Protein AF-0000000070793467 (afdb_homodimer)

pLDDT: mean 96.53, std 3.02, range [75.56, 98.88]

Nearest PDB structures (foldseek):
  1u69-assembly1_A  TM=9.312E-01  e=2.051E-19  Pseudomonas aeruginosa PAO1
  1u69-assembly2_D  TM=9.155E-01  e=3.873E-19  Pseudomonas aeruginosa PAO1
  1u69-assembly3_C  TM=9.102E-01  e=6.440E-19  Pseudomonas aeruginosa PAO1
  1u6l-assembly1_B  TM=7.580E-01  e=5.067E-07  Pseudo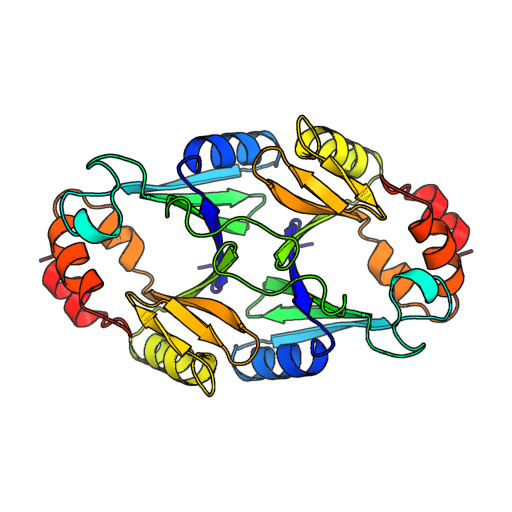monas aeruginosa PAO1
  6on3-assembly2_D  TM=5.735E-01  e=6.252E-04  Streptomyces sclerotialus

Organism: Legionella pneumophila subsp. pneumophila (strain Philadelphia 1 / ATCC 33152 / DSM 7513) (NCBI:txid272624)

InterPro domains:
  IPR009725 Predicted 3-demethylubiquinone-9 3-methyltransferase [PIRSF021700] (2-156)
  IPR028973 PhnB-like [PF06983] (2-120)
  IPR028973 PhnB-like [cd06588] (4-120)
  IPR029068 Glyoxalase/Bleomycin resistance protein/Dihydroxybiphenyl dioxygenase [G3DSA:3.10.180.10] (1-157)
  IPR029068 Glyoxalase/Bleomycin resistance protein/Dihydroxybiphenyl dioxygenase [SSF54593] (3-156)

Sequence (314 aa):
MQKITPCLWFNDKAEEAVTYYISIFKNGSIEKITYYGKEGVEFHKKPAGSVMTILFNLNGQQYVALNGGPEFRFNESISLMVNCDTQDELDYFWKELSADGEEGPCGWLKDKFGLSWQIVPDILAELLSDHQKSEKVMRVLLQMKKLDIAKLKAAAEMQKITPCLWFNDKAEEAVTYYISIFKNGSIEKITYYGKEGVEFHKKPAGSVMTILFNLNGQQYVALNGGPEFRFNESISLMVNCDTQDELDYFWKELSADGEEGPCGWLKDKFGLSWQIVPDILAELLSDHQKSEKVMRVLLQMKKLDIAKLKAAAE

Foldseek 3Di:
DPPDAAEAEAAQCLPVVLVLQQVQAPPKDWDDWDFDAPPCCVPQVDDGPGTAWIWMDGPRGIYIYGNRRDPDADDVPDAEEDEDADPVSLVSCCCSQCVCWAFDALQWTAGNRGGIYRRYYPCLVVQCVDPQQNVQLVVQSRPGRRDDPVSSVVSRD/DPPDAAEAEAAQCLPVVLVLQQVQAPPKDWDDWDFDAPPCCVPQVDDGPGTAWIWMDGPRGIYIYGNRRDPDADDVPDAEEDEDADPVSLVSCCCSQCVCWAFDALQWTAGNRGGIYGRYYPCLVVQCVDPQQNVQLVVQSRPGRRDDPVSSVVSRD

Structure (mmCIF, N/CA/C/O backbone):
data_AF-0000000070793467-model_v1
#
loop_
_entity.id
_entity.type
_entity.pdbx_description
1 polymer 'DNA binding protein'
#
loop_
_atom_site.group_PDB
_atom_site.id
_atom_site.type_symbol
_atom_site.label_atom_id
_atom_site.label_alt_id
_atom_site.label_comp_id
_atom_site.label_asym_id
_atom_site.label_entity_id
_atom_site.label_seq_id
_atom_site.pdbx_PDB_ins_code
_atom_site.Cartn_x
_atom_site.Cartn_y
_atom_site.Cartn_z
_atom_site.occupancy
_atom_site.B_iso_or_equiv
_atom_site.auth_seq_id
_atom_site.auth_comp_id
_atom_site.auth_asym_id
_atom_site.auth_atom_id
_atom_site.pdbx_PDB_model_num
ATOM 1 N N . MET A 1 1 ? 2.342 -14.836 10.211 1 75.56 1 MET A N 1
ATOM 2 C CA . MET A 1 1 ? 2.566 -14.25 8.891 1 75.56 1 MET A CA 1
ATOM 3 C C . MET A 1 1 ? 1.763 -12.961 8.719 1 75.56 1 MET A C 1
ATOM 5 O O . MET A 1 1 ? 0.662 -12.836 9.258 1 75.56 1 MET A O 1
ATOM 9 N N . GLN A 1 2 ? 2.416 -11.977 8.148 1 91.62 2 GLN A N 1
ATOM 10 C CA . GLN A 1 2 ? 1.707 -10.75 7.789 1 91.62 2 GLN A CA 1
ATOM 11 C C . GLN A 1 2 ? 0.509 -11.047 6.891 1 91.62 2 GLN A C 1
ATOM 13 O O . GLN A 1 2 ? 0.66 -11.648 5.824 1 91.62 2 GLN A O 1
ATOM 18 N N . LYS A 1 3 ? -0.671 -10.695 7.371 1 95.19 3 LYS A N 1
ATOM 19 C CA . LYS A 1 3 ? -1.898 -11.086 6.684 1 95.19 3 LYS A CA 1
ATOM 20 C C . LYS A 1 3 ? -2.064 -10.32 5.375 1 95.19 3 LYS A C 1
ATOM 22 O O . LYS A 1 3 ? -2.5 -10.891 4.371 1 95.19 3 LYS A O 1
ATOM 27 N N . ILE A 1 4 ? -1.797 -9.039 5.395 1 97.5 4 ILE A N 1
ATOM 28 C CA . ILE A 1 4 ? -1.905 -8.195 4.207 1 97.5 4 ILE A CA 1
ATOM 29 C C . ILE A 1 4 ? -0.536 -7.621 3.855 1 97.5 4 ILE A C 1
ATOM 31 O O . ILE A 1 4 ? 0.143 -7.051 4.711 1 97.5 4 ILE A O 1
ATOM 35 N N . THR A 1 5 ? -0.109 -7.809 2.645 1 98.19 5 THR A N 1
ATOM 36 C CA . THR A 1 5 ? 1.197 -7.355 2.178 1 98.19 5 THR A CA 1
ATOM 37 C C . THR A 1 5 ? 1.05 -6.43 0.976 1 98.19 5 THR A C 1
ATOM 39 O O . THR A 1 5 ? 0.519 -6.828 -0.063 1 98.19 5 THR A O 1
ATOM 42 N N . PRO A 1 6 ? 1.501 -5.219 1.091 1 98.69 6 PRO A N 1
ATOM 43 C CA . PRO A 1 6 ? 1.482 -4.363 -0.097 1 98.69 6 PRO A CA 1
ATOM 44 C C . PRO A 1 6 ? 2.375 -4.891 -1.219 1 98.69 6 PRO A C 1
ATOM 46 O O . PRO A 1 6 ? 3.484 -5.363 -0.959 1 98.69 6 PRO A O 1
ATOM 49 N N . CYS A 1 7 ? 1.877 -4.812 -2.367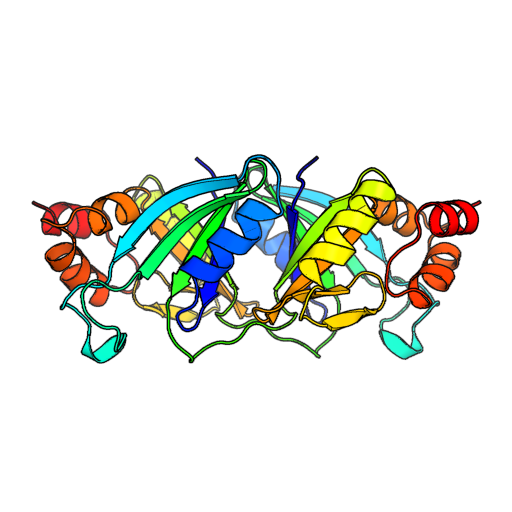 1 98.81 7 CYS A N 1
ATOM 50 C CA . CYS A 1 7 ? 2.594 -5.227 -3.568 1 98.81 7 CYS A CA 1
ATOM 51 C C . CYS A 1 7 ? 2.82 -4.043 -4.504 1 98.81 7 CYS A C 1
ATOM 53 O O . CYS A 1 7 ? 1.864 -3.396 -4.934 1 98.81 7 CYS A O 1
ATOM 55 N N . LEU A 1 8 ? 4.02 -3.775 -4.781 1 98.88 8 LEU A N 1
ATOM 56 C CA . LEU A 1 8 ? 4.434 -2.686 -5.66 1 98.88 8 LEU A CA 1
ATOM 57 C C . LEU A 1 8 ? 4.734 -3.203 -7.062 1 98.88 8 LEU A C 1
ATOM 59 O O . LEU A 1 8 ? 5.598 -4.066 -7.238 1 98.88 8 LEU A O 1
ATOM 63 N N . TRP A 1 9 ? 4.059 -2.627 -8.055 1 98.81 9 TRP A N 1
ATOM 64 C CA . TRP A 1 9 ? 4.184 -3.031 -9.453 1 98.81 9 TRP A CA 1
ATOM 65 C C . TRP A 1 9 ? 5.23 -2.188 -10.164 1 98.81 9 TRP A C 1
ATOM 67 O O . TRP A 1 9 ? 5.098 -0.964 -10.25 1 98.81 9 TRP A O 1
ATOM 77 N N . PHE A 1 10 ? 6.25 -2.832 -10.656 1 98.69 10 PHE A N 1
ATOM 78 C CA . PHE A 1 10 ? 7.277 -2.174 -11.461 1 98.69 10 PHE A CA 1
ATOM 79 C C . PHE A 1 10 ? 7.242 -2.662 -12.898 1 98.69 10 PHE A C 1
ATOM 81 O O . PHE A 1 10 ? 6.723 -3.744 -13.18 1 98.69 10 PHE A O 1
ATOM 88 N N . ASN A 1 11 ? 7.758 -1.8 -13.812 1 97.19 11 ASN A N 1
ATOM 89 C CA . ASN A 1 11 ? 7.969 -2.264 -15.18 1 97.19 11 ASN A CA 1
ATOM 90 C C . ASN A 1 11 ? 9 -3.389 -15.234 1 97.19 11 ASN A C 1
ATOM 92 O O . ASN A 1 11 ? 8.688 -4.496 -15.68 1 97.19 11 ASN A O 1
ATOM 96 N N . ASP A 1 12 ? 10.156 -3.146 -14.742 1 96.88 12 ASP A N 1
ATOM 97 C CA . ASP A 1 12 ? 11.219 -4.148 -14.719 1 96.88 12 ASP A CA 1
ATOM 98 C C . ASP A 1 12 ? 12.297 -3.781 -13.695 1 96.88 12 ASP A C 1
ATOM 100 O O . ASP A 1 12 ? 13.375 -4.383 -13.672 1 96.88 12 ASP A O 1
ATOM 104 N N . LYS A 1 13 ? 12.008 -2.9 -12.773 1 98.12 13 LYS A N 1
ATOM 105 C CA . LYS A 1 13 ? 13.031 -2.342 -11.898 1 98.12 13 LYS A CA 1
ATOM 106 C C . LYS A 1 13 ? 12.836 -2.809 -10.461 1 98.12 13 LYS A C 1
ATOM 108 O O . LYS A 1 13 ? 13.266 -2.137 -9.516 1 98.12 13 LYS A O 1
ATOM 113 N N . ALA A 1 14 ? 12.203 -3.877 -10.227 1 98.56 14 ALA A N 1
ATOM 114 C CA . ALA A 1 14 ? 11.922 -4.359 -8.883 1 98.56 14 ALA A CA 1
ATOM 115 C C . ALA A 1 14 ? 13.211 -4.543 -8.086 1 98.56 14 ALA A C 1
ATOM 117 O O . ALA A 1 14 ? 13.305 -4.113 -6.934 1 98.56 14 ALA A O 1
ATOM 118 N N . GLU A 1 15 ? 14.18 -5.109 -8.703 1 98.38 15 GLU A N 1
ATOM 119 C CA . GLU A 1 15 ? 15.438 -5.375 -8.008 1 98.38 15 GLU A CA 1
ATOM 120 C C . GLU A 1 15 ? 16.125 -4.074 -7.613 1 98.38 15 GLU A C 1
ATOM 122 O O . GLU A 1 15 ? 16.594 -3.932 -6.477 1 98.38 15 GLU A O 1
ATOM 127 N N . GLU A 1 16 ? 16.25 -3.178 -8.539 1 98.5 16 GLU A N 1
ATOM 128 C CA . GLU A 1 16 ? 16.859 -1.884 -8.273 1 98.5 16 GLU A CA 1
ATOM 129 C C . GLU A 1 16 ? 16.125 -1.14 -7.164 1 98.5 16 GLU A C 1
ATOM 131 O O . GLU A 1 16 ? 16.75 -0.58 -6.258 1 98.5 16 GLU A O 1
ATOM 136 N N . ALA A 1 17 ? 14.852 -1.16 -7.215 1 98.69 17 ALA A N 1
ATOM 137 C CA . ALA A 1 17 ? 14.031 -0.442 -6.242 1 98.69 17 ALA A CA 1
ATOM 138 C C . ALA A 1 17 ? 14.188 -1.046 -4.848 1 98.69 17 ALA A C 1
ATOM 140 O O . ALA A 1 17 ? 14.406 -0.323 -3.873 1 98.69 17 ALA A O 1
ATOM 141 N N . VAL A 1 18 ? 14.117 -2.344 -4.785 1 98.69 18 VAL A N 1
ATOM 142 C CA . VAL A 1 18 ? 14.203 -3.029 -3.5 1 98.69 18 VAL A CA 1
ATOM 143 C C . VAL A 1 18 ? 15.57 -2.781 -2.875 1 98.69 18 VAL A C 1
ATOM 145 O O . VAL A 1 18 ? 15.672 -2.488 -1.681 1 98.69 18 VAL A O 1
ATOM 148 N N . THR A 1 19 ? 16.594 -2.875 -3.684 1 98.25 19 THR A N 1
ATOM 149 C CA . THR A 1 19 ? 17.953 -2.6 -3.201 1 98.25 19 THR A CA 1
ATOM 150 C C . THR A 1 19 ? 18.062 -1.171 -2.676 1 98.25 19 THR A C 1
ATOM 152 O O . THR A 1 19 ? 18.641 -0.936 -1.613 1 98.25 19 THR A O 1
ATOM 155 N N . TYR A 1 20 ? 17.484 -0.308 -3.428 1 98.38 20 TYR A N 1
ATOM 156 C CA . TYR A 1 20 ? 17.469 1.094 -3.027 1 98.38 20 TYR A CA 1
ATOM 157 C C . TYR A 1 20 ? 16.75 1.272 -1.693 1 98.38 20 TYR A C 1
ATOM 159 O O . TYR A 1 20 ? 17.281 1.894 -0.772 1 98.38 20 TYR A O 1
ATOM 167 N N . TYR A 1 21 ? 15.523 0.706 -1.508 1 98.31 21 TYR A N 1
ATOM 168 C CA . TYR A 1 21 ? 14.734 0.857 -0.288 1 98.31 21 TYR A CA 1
ATOM 169 C C . TYR A 1 21 ? 15.445 0.225 0.901 1 98.31 21 TYR A C 1
ATOM 171 O O . TYR A 1 21 ? 15.477 0.801 1.992 1 98.31 21 TYR A O 1
ATOM 179 N N . ILE A 1 22 ? 16.062 -0.906 0.718 1 97.94 22 ILE A N 1
ATOM 180 C CA . ILE A 1 22 ? 16.75 -1.605 1.792 1 97.94 22 ILE A CA 1
ATOM 181 C C . ILE A 1 22 ? 17.953 -0.775 2.262 1 97.94 22 ILE A C 1
ATOM 183 O O . ILE A 1 22 ? 18.297 -0.786 3.445 1 97.94 22 ILE A O 1
ATOM 187 N N . SER A 1 23 ? 18.5 -0.048 1.361 1 97.12 23 SER A N 1
ATOM 188 C CA . SER A 1 23 ? 19.641 0.787 1.721 1 97.12 23 SER A CA 1
ATOM 189 C C . SER A 1 23 ? 19.219 1.973 2.576 1 97.12 23 SER A C 1
ATOM 191 O O . SER A 1 23 ? 20.016 2.527 3.326 1 97.12 23 SER A O 1
ATOM 193 N N . ILE A 1 24 ? 17.953 2.381 2.463 1 96.44 24 ILE A N 1
ATOM 194 C CA . ILE A 1 24 ? 17.438 3.586 3.111 1 96.44 24 ILE A CA 1
ATOM 195 C C . ILE A 1 24 ? 16.859 3.232 4.48 1 96.44 24 ILE A C 1
ATOM 197 O O . ILE A 1 24 ? 17 4 5.434 1 96.44 24 ILE A O 1
ATOM 201 N N . PHE A 1 25 ? 16.156 2.156 4.559 1 95.5 25 PHE A N 1
ATOM 202 C CA . PHE A 1 25 ? 15.453 1.791 5.777 1 95.5 25 PHE A CA 1
ATOM 203 C C . PHE A 1 25 ? 16.281 0.816 6.609 1 95.5 25 PHE A C 1
ATOM 205 O O . PHE A 1 25 ? 16.953 -0.051 6.062 1 95.5 25 PHE A O 1
ATOM 212 N N . LYS A 1 26 ? 16.141 1.021 7.93 1 81.69 26 LYS A N 1
ATOM 213 C CA . LYS A 1 26 ? 16.875 0.157 8.859 1 81.69 26 LYS A CA 1
ATOM 214 C C . LYS A 1 26 ? 16.266 -1.244 8.891 1 81.69 26 LYS A C 1
ATOM 216 O O . LYS A 1 26 ? 15.047 -1.403 8.766 1 81.69 26 LYS A O 1
ATOM 221 N N . ASN A 1 27 ? 17.016 -2.258 8.852 1 89.25 27 ASN A N 1
ATOM 222 C CA . ASN A 1 27 ? 16.578 -3.643 9 1 89.25 27 ASN A CA 1
ATOM 223 C C . ASN A 1 27 ? 15.828 -4.125 7.762 1 89.25 27 ASN A C 1
ATOM 225 O O . ASN A 1 27 ? 14.742 -4.711 7.875 1 89.25 27 ASN A O 1
ATOM 229 N N . GLY A 1 28 ? 16.234 -3.725 6.684 1 94.75 28 GLY A N 1
ATOM 230 C CA . GLY A 1 28 ? 15.711 -4.219 5.422 1 94.75 28 GLY A CA 1
ATOM 231 C C . GLY A 1 28 ? 16.375 -5.5 4.957 1 94.75 28 GLY A C 1
ATOM 232 O O . GLY A 1 28 ? 17.547 -5.734 5.246 1 94.75 28 GLY A O 1
ATOM 233 N N . SER A 1 29 ? 15.602 -6.367 4.367 1 97.38 29 SER A N 1
ATOM 234 C CA . SER A 1 29 ? 16.141 -7.617 3.846 1 97.38 29 SER A CA 1
ATOM 235 C C . SER A 1 29 ? 15.289 -8.156 2.705 1 97.38 29 SER A C 1
ATOM 237 O O . SER A 1 29 ? 14.109 -7.832 2.6 1 97.38 29 SER A O 1
ATOM 239 N N . ILE A 1 30 ? 15.969 -8.914 1.862 1 97.31 30 ILE A N 1
ATOM 240 C CA . ILE A 1 30 ? 15.25 -9.695 0.862 1 97.31 30 ILE A CA 1
ATOM 241 C C . ILE A 1 30 ? 14.93 -11.078 1.427 1 97.31 30 ILE A C 1
ATOM 243 O O . ILE A 1 30 ? 15.789 -11.727 2.029 1 97.31 30 ILE A O 1
ATOM 247 N N . GLU A 1 31 ? 13.742 -11.516 1.245 1 95.81 31 GLU A N 1
ATOM 248 C CA . GLU A 1 31 ? 13.336 -12.789 1.83 1 95.81 31 GLU A CA 1
ATOM 249 C C . GLU A 1 31 ? 13.219 -13.875 0.763 1 95.81 31 GLU A C 1
ATOM 251 O O . GLU A 1 31 ? 13.625 -15.016 0.986 1 95.81 31 GLU A O 1
ATOM 256 N N . LYS A 1 32 ? 12.586 -13.555 -0.322 1 95.88 32 LYS A N 1
ATOM 257 C CA . LYS A 1 32 ? 12.352 -14.523 -1.388 1 95.88 32 LYS A CA 1
ATOM 258 C C . LYS A 1 32 ? 12.32 -13.844 -2.754 1 95.88 32 LYS A C 1
ATOM 260 O O . LYS A 1 32 ? 11.789 -12.742 -2.887 1 95.88 32 LYS A O 1
ATOM 265 N N . ILE A 1 33 ? 12.875 -14.492 -3.715 1 97 33 ILE A N 1
ATOM 266 C CA . ILE A 1 33 ? 12.805 -14.031 -5.098 1 97 33 ILE A CA 1
ATOM 267 C C . ILE A 1 33 ? 12.195 -15.125 -5.977 1 97 33 ILE A C 1
ATOM 269 O O . ILE A 1 33 ? 12.531 -16.297 -5.832 1 97 33 ILE A O 1
ATOM 273 N N . THR A 1 34 ? 11.281 -14.773 -6.801 1 96.94 34 THR A N 1
ATOM 274 C CA . THR A 1 34 ? 10.758 -15.672 -7.828 1 96.94 34 THR A CA 1
ATOM 275 C C . THR A 1 34 ? 11.125 -15.164 -9.219 1 96.94 34 THR A C 1
ATOM 277 O O . THR A 1 34 ? 11.414 -13.977 -9.398 1 96.94 34 THR A O 1
ATOM 280 N N . TYR A 1 35 ? 11.07 -16.078 -10.18 1 96.44 35 TYR A N 1
ATOM 281 C CA . TYR A 1 35 ? 11.516 -15.758 -11.531 1 96.44 35 TYR A CA 1
ATOM 282 C C . TYR A 1 35 ? 10.492 -16.203 -12.562 1 96.44 35 TYR A C 1
ATOM 284 O O . TYR A 1 35 ? 9.766 -17.172 -12.352 1 96.44 35 TYR A O 1
ATOM 292 N N . TYR A 1 36 ? 10.477 -15.398 -13.594 1 95.81 36 TYR A N 1
ATOM 293 C CA . TYR A 1 36 ? 9.672 -15.82 -14.734 1 95.81 36 TYR A CA 1
ATOM 294 C C . TYR A 1 36 ? 10.25 -17.078 -15.367 1 95.81 36 TYR A C 1
ATOM 296 O O . TYR A 1 36 ? 11.469 -17.234 -15.469 1 95.81 36 TYR A O 1
ATOM 304 N N . GLY A 1 37 ? 9.383 -17.953 -15.742 1 94.31 37 GLY A N 1
ATOM 305 C CA . GLY A 1 37 ? 9.742 -19.078 -16.578 1 94.31 37 GLY A CA 1
ATOM 306 C C . GLY A 1 37 ? 9.242 -18.938 -18.016 1 94.31 37 GLY A C 1
ATOM 307 O O . GLY A 1 37 ? 8.953 -17.844 -18.469 1 94.31 37 GLY A O 1
ATOM 308 N N . LYS A 1 38 ? 9.227 -20.016 -18.672 1 93.75 38 LYS A N 1
ATOM 309 C CA . LYS A 1 38 ? 8.797 -20.016 -20.078 1 93.75 38 LYS A CA 1
ATOM 310 C C . LYS A 1 38 ? 7.273 -20 -20.188 1 93.75 38 LYS A C 1
ATOM 312 O O . LYS A 1 38 ? 6.719 -19.484 -21.156 1 93.75 38 LYS A O 1
ATOM 317 N N . GLU A 1 39 ? 6.641 -20.484 -19.141 1 92 39 GLU A N 1
ATOM 318 C CA . GLU A 1 39 ? 5.184 -20.531 -19.156 1 92 39 GLU A CA 1
ATOM 319 C C . GLU A 1 39 ? 4.582 -19.141 -19.047 1 92 39 GLU A C 1
ATOM 321 O O . GLU A 1 39 ? 4.996 -18.344 -18.188 1 92 39 GLU A O 1
ATOM 326 N N . GLY A 1 40 ? 3.658 -18.844 -19.922 1 91.06 40 GLY A N 1
ATOM 327 C CA . GLY A 1 40 ? 2.924 -17.594 -19.875 1 91.06 40 GLY A CA 1
ATOM 328 C C . GLY A 1 40 ? 3.668 -16.438 -20.516 1 91.06 40 GLY A C 1
ATOM 329 O O . GLY A 1 40 ? 3.293 -15.273 -20.328 1 91.06 40 GLY A O 1
ATOM 330 N N . VAL A 1 41 ? 4.719 -16.672 -21.219 1 92.88 41 VAL A N 1
ATOM 331 C CA . VAL A 1 41 ? 5.527 -15.633 -21.844 1 92.88 41 VAL A CA 1
ATOM 332 C C . VAL A 1 41 ? 4.664 -14.812 -22.797 1 92.88 41 VAL A C 1
ATOM 334 O O . VAL A 1 41 ? 4.879 -13.609 -22.969 1 92.88 41 VAL A O 1
ATOM 337 N N . GLU A 1 42 ? 3.664 -15.312 -23.406 1 91.25 42 GLU A N 1
ATOM 338 C CA . GLU A 1 42 ? 2.766 -14.617 -24.328 1 91.25 42 GLU A CA 1
ATOM 339 C C . GLU A 1 42 ? 1.933 -13.57 -23.594 1 91.25 42 GLU A C 1
ATOM 341 O O . GLU A 1 42 ? 1.426 -12.625 -24.203 1 91.25 42 GLU A O 1
ATOM 346 N N . PHE A 1 43 ? 1.824 -13.797 -22.344 1 89.44 43 PHE A N 1
ATOM 347 C CA . PHE A 1 43 ? 1.003 -12.898 -21.531 1 89.44 43 PHE A CA 1
ATOM 348 C C . PHE A 1 43 ? 1.867 -11.859 -20.828 1 89.44 43 PHE A C 1
ATOM 350 O O . PHE A 1 43 ? 1.633 -10.656 -20.969 1 89.44 43 PHE A O 1
ATOM 357 N N . HIS A 1 44 ? 2.912 -12.375 -20.141 1 90.31 44 HIS A N 1
ATOM 358 C CA . HIS A 1 44 ? 3.676 -11.453 -19.312 1 90.31 44 HIS A CA 1
ATOM 359 C C . HIS A 1 44 ? 4.816 -10.82 -20.094 1 90.31 44 HIS A C 1
ATOM 361 O O . HIS A 1 44 ? 5.375 -9.797 -19.672 1 90.31 44 HIS A O 1
ATOM 367 N N . LYS A 1 45 ? 5.262 -11.445 -21.219 1 93.81 45 LYS A N 1
ATOM 368 C CA . LYS A 1 45 ? 6.246 -10.922 -22.172 1 93.81 45 LYS A CA 1
ATOM 369 C C . LYS A 1 45 ? 7.586 -10.672 -21.484 1 93.81 45 LYS A C 1
ATOM 371 O O . LYS A 1 45 ? 8.32 -9.75 -21.859 1 93.81 45 LYS A O 1
ATOM 376 N N . LYS A 1 46 ? 7.875 -11.383 -20.422 1 95.62 46 LYS A N 1
ATOM 377 C CA . LYS A 1 46 ? 9.141 -11.273 -19.703 1 95.62 46 LYS A CA 1
ATOM 378 C C . LYS A 1 46 ? 10.07 -12.438 -20.031 1 95.62 46 LYS A C 1
ATOM 380 O O . LYS A 1 46 ? 9.617 -13.578 -20.156 1 95.62 46 LYS A O 1
ATOM 385 N N . PRO A 1 47 ? 11.328 -12.133 -20.219 1 95.06 47 PRO A N 1
ATOM 386 C CA . PRO A 1 47 ? 12.25 -13.227 -20.516 1 95.06 47 PRO A CA 1
ATOM 387 C C . PRO A 1 47 ? 12.359 -14.242 -19.375 1 95.06 47 PRO A C 1
ATOM 389 O O . PRO A 1 47 ? 12.359 -13.859 -18.203 1 95.06 47 PRO A O 1
ATOM 392 N N . ALA A 1 48 ? 12.477 -15.5 -19.828 1 94.94 48 ALA A N 1
ATOM 393 C CA . ALA A 1 48 ? 12.719 -16.547 -18.828 1 94.94 48 ALA A CA 1
ATOM 394 C C . ALA A 1 48 ? 13.977 -16.25 -18.016 1 94.94 48 ALA A C 1
ATOM 396 O O . ALA A 1 48 ? 15 -15.836 -18.578 1 94.94 48 ALA A O 1
ATOM 397 N N . GLY A 1 49 ? 13.82 -16.391 -16.656 1 95.12 49 GLY A N 1
ATOM 398 C CA . GLY A 1 49 ? 14.969 -16.172 -15.797 1 95.12 49 GLY A CA 1
ATOM 399 C C . GLY A 1 49 ? 15 -14.781 -15.18 1 95.12 49 GLY A C 1
ATOM 400 O O . GLY A 1 49 ? 15.766 -14.531 -14.242 1 95.12 49 GLY A O 1
ATOM 401 N N . SER A 1 50 ? 14.195 -13.914 -15.711 1 96.62 50 SER A N 1
ATOM 402 C CA . SER A 1 50 ? 14.148 -12.578 -15.141 1 96.62 50 SER A CA 1
ATOM 403 C C . SER A 1 50 ? 13.344 -12.555 -13.852 1 96.62 50 SER A C 1
ATOM 405 O O . SER A 1 50 ? 12.523 -13.445 -13.609 1 96.62 50 SER A O 1
ATOM 407 N N . VAL A 1 51 ? 13.57 -11.641 -13 1 97.69 51 VAL A N 1
ATOM 408 C CA . VAL A 1 51 ? 12.914 -11.516 -11.703 1 97.69 51 VAL A CA 1
ATOM 409 C C . VAL A 1 51 ? 11.43 -11.227 -11.906 1 97.69 51 VAL A C 1
ATOM 411 O O . VAL A 1 51 ? 11.062 -10.336 -12.68 1 97.69 51 VAL A O 1
ATOM 414 N N . MET A 1 52 ? 10.617 -11.984 -11.273 1 97.75 52 MET A N 1
ATOM 415 C CA . MET A 1 52 ? 9.172 -11.75 -11.289 1 97.75 52 MET A CA 1
ATOM 416 C C . MET A 1 52 ? 8.734 -10.984 -10.039 1 97.75 52 MET A C 1
ATOM 418 O O . MET A 1 52 ? 8.211 -9.875 -10.141 1 97.75 52 MET A O 1
ATOM 422 N N . THR A 1 53 ? 9.047 -11.586 -8.844 1 98.31 53 THR A N 1
ATOM 423 C CA . THR A 1 53 ? 8.711 -10.898 -7.602 1 98.31 53 THR A CA 1
ATOM 424 C C . THR A 1 53 ? 9.875 -10.945 -6.621 1 98.31 53 THR A C 1
ATOM 426 O O . THR A 1 53 ? 10.734 -11.828 -6.707 1 98.31 53 THR A O 1
ATOM 429 N N . ILE A 1 54 ? 9.914 -10 -5.758 1 98.38 54 ILE A N 1
ATOM 430 C CA . ILE A 1 54 ? 10.797 -9.977 -4.598 1 98.38 54 ILE A CA 1
ATOM 431 C C . ILE A 1 54 ? 9.984 -9.719 -3.332 1 98.38 54 ILE A C 1
ATOM 433 O O . ILE A 1 54 ? 9.352 -8.672 -3.193 1 98.38 54 ILE A O 1
ATOM 437 N N . LEU A 1 55 ? 9.914 -10.703 -2.508 1 97.81 55 LEU A N 1
ATOM 438 C CA . LEU A 1 55 ? 9.43 -10.484 -1.149 1 97.81 55 LEU A CA 1
ATOM 439 C C . LEU A 1 55 ? 10.523 -9.867 -0.281 1 97.81 55 LEU A C 1
ATOM 441 O O . LEU A 1 55 ? 11.617 -10.43 -0.167 1 97.81 55 LEU A O 1
ATOM 445 N N . PHE A 1 56 ? 10.227 -8.703 0.294 1 97.81 56 PHE A N 1
ATOM 446 C CA . PHE A 1 56 ? 11.242 -8.031 1.092 1 97.81 56 PHE A CA 1
ATOM 447 C C . PHE A 1 56 ? 10.625 -7.379 2.322 1 97.81 56 PHE A C 1
ATOM 449 O O . PHE A 1 56 ? 9.398 -7.301 2.439 1 97.81 56 PHE A O 1
ATOM 456 N N . ASN A 1 57 ? 11.508 -7.094 3.234 1 96.88 57 ASN A N 1
ATOM 457 C CA . ASN A 1 57 ? 11.109 -6.512 4.512 1 96.88 57 ASN A CA 1
ATOM 458 C C . ASN A 1 57 ? 11.727 -5.133 4.719 1 96.88 57 ASN A C 1
ATOM 460 O O . ASN A 1 57 ? 12.906 -4.922 4.402 1 96.88 57 ASN A O 1
ATOM 464 N N . LEU A 1 58 ? 10.883 -4.16 5.125 1 96.69 58 LEU A N 1
ATOM 465 C CA . LEU A 1 58 ? 11.352 -2.867 5.605 1 96.69 58 LEU A CA 1
ATOM 466 C C . LEU A 1 58 ? 10.852 -2.594 7.016 1 96.69 58 LEU A C 1
ATOM 468 O O . LEU A 1 58 ? 9.641 -2.463 7.234 1 96.69 58 LEU A O 1
ATOM 472 N N . ASN A 1 59 ? 11.789 -2.527 7.973 1 93.88 59 ASN A N 1
ATOM 473 C CA . ASN A 1 59 ? 11.453 -2.197 9.352 1 93.88 59 ASN A CA 1
ATOM 474 C C . ASN A 1 59 ? 10.406 -3.148 9.922 1 93.88 59 ASN A C 1
ATOM 476 O O . ASN A 1 59 ? 9.445 -2.711 10.555 1 93.88 59 ASN A O 1
ATOM 480 N N . GLY A 1 60 ? 10.445 -4.395 9.562 1 92.19 60 GLY A N 1
ATOM 481 C CA . GLY A 1 60 ? 9.602 -5.418 10.148 1 92.19 60 GLY A CA 1
ATOM 482 C C . GLY A 1 60 ? 8.32 -5.652 9.367 1 92.19 60 GLY A C 1
ATOM 483 O O . GLY A 1 60 ? 7.504 -6.496 9.734 1 92.19 60 GLY A O 1
ATOM 484 N N . GLN A 1 61 ? 8.109 -4.93 8.305 1 95.06 61 GLN A N 1
ATOM 485 C CA . GLN A 1 61 ? 6.93 -5.09 7.465 1 95.06 61 GLN A CA 1
ATOM 486 C C . GLN A 1 61 ? 7.301 -5.672 6.102 1 95.06 61 GLN A C 1
ATOM 488 O O . GLN A 1 61 ? 8.273 -5.242 5.484 1 95.06 61 GLN A O 1
ATOM 493 N N . GLN A 1 62 ? 6.496 -6.531 5.625 1 96.69 62 GLN A N 1
ATOM 494 C CA . GLN A 1 62 ? 6.762 -7.188 4.352 1 96.69 62 GLN A CA 1
ATOM 495 C C . GLN A 1 62 ? 6.105 -6.441 3.193 1 96.69 62 GLN A C 1
ATOM 497 O O . GLN A 1 62 ? 4.984 -5.949 3.324 1 96.69 62 GLN A O 1
ATOM 502 N N . TYR A 1 63 ? 6.801 -6.488 2.109 1 98 63 TYR A N 1
ATOM 503 C CA . TYR A 1 63 ? 6.352 -5.973 0.822 1 98 63 TYR A CA 1
ATOM 504 C C . TYR A 1 63 ? 6.68 -6.945 -0.302 1 98 63 TYR A C 1
ATOM 506 O O . TYR A 1 63 ? 7.578 -7.781 -0.165 1 98 63 TYR A O 1
ATOM 514 N N . VAL A 1 64 ? 5.949 -6.785 -1.338 1 98.56 64 VAL A N 1
ATOM 515 C CA . VAL A 1 64 ? 6.281 -7.5 -2.566 1 98.56 64 VAL A CA 1
ATOM 516 C C . VAL A 1 64 ? 6.559 -6.5 -3.686 1 98.56 64 VAL A C 1
ATOM 518 O O . VAL A 1 64 ? 5.828 -5.516 -3.84 1 98.56 64 VAL A O 1
ATOM 521 N N . ALA A 1 65 ? 7.609 -6.637 -4.297 1 98.81 65 ALA A N 1
ATOM 522 C CA . ALA A 1 65 ? 7.859 -5.965 -5.57 1 98.81 65 ALA A CA 1
ATOM 523 C C . ALA A 1 65 ? 7.621 -6.906 -6.746 1 98.81 65 ALA A C 1
ATOM 525 O O . ALA A 1 65 ? 8.141 -8.023 -6.766 1 98.81 65 ALA A O 1
ATOM 526 N N . LEU A 1 66 ? 6.867 -6.492 -7.695 1 98.56 66 LEU A N 1
ATOM 527 C CA . LEU A 1 66 ? 6.477 -7.301 -8.844 1 98.56 66 LEU A CA 1
ATOM 528 C C . LEU A 1 66 ? 6.906 -6.629 -10.148 1 98.56 66 LEU A C 1
ATOM 530 O O . LEU A 1 66 ? 6.551 -5.477 -10.406 1 98.56 66 LEU A O 1
ATOM 534 N N . ASN A 1 67 ? 7.723 -7.316 -10.922 1 98.5 67 ASN A N 1
ATOM 535 C CA . ASN A 1 67 ? 7.926 -6.883 -12.297 1 98.5 67 ASN A CA 1
ATOM 536 C C . ASN A 1 67 ? 6.777 -7.324 -13.203 1 98.5 67 ASN A C 1
ATOM 538 O O . ASN A 1 67 ? 6.781 -8.445 -13.719 1 98.5 67 ASN A O 1
ATOM 542 N N . GLY A 1 68 ? 5.848 -6.414 -13.391 1 97.31 68 GLY A N 1
ATOM 543 C CA . GLY A 1 68 ? 4.652 -6.777 -14.141 1 97.31 68 GLY A CA 1
ATOM 544 C C . GLY A 1 68 ? 4.613 -6.18 -15.531 1 97.31 68 GLY A C 1
ATOM 545 O O . GLY A 1 68 ? 3.771 -6.555 -16.344 1 97.31 68 GLY A O 1
ATOM 546 N N . GLY A 1 69 ? 5.516 -5.227 -15.805 1 96.75 69 GLY A N 1
ATOM 547 C CA . GLY A 1 69 ? 5.535 -4.582 -17.109 1 96.75 69 GLY A CA 1
ATOM 548 C C . GLY A 1 69 ? 5.051 -3.146 -17.078 1 96.75 69 GLY A C 1
ATOM 549 O O . GLY A 1 69 ? 4.875 -2.57 -16 1 96.75 69 GLY A O 1
ATOM 550 N N . PRO A 1 70 ? 4.898 -2.566 -18.203 1 96.19 70 PRO A N 1
ATOM 551 C CA . PRO A 1 70 ? 4.691 -1.119 -18.297 1 96.19 70 PRO A CA 1
ATOM 552 C C . PRO A 1 70 ? 3.223 -0.725 -18.172 1 96.19 70 PRO A C 1
ATOM 554 O O . PRO A 1 70 ? 2.889 0.459 -18.281 1 96.19 70 PRO A O 1
ATOM 557 N N . GLU A 1 71 ? 2.354 -1.68 -17.922 1 95.44 71 GLU A N 1
ATOM 558 C CA . GLU A 1 71 ? 0.912 -1.466 -18 1 95.44 71 GLU A CA 1
ATOM 559 C C . GLU A 1 71 ? 0.44 -0.477 -16.938 1 95.44 71 GLU A C 1
ATOM 561 O O . GLU A 1 71 ? -0.478 0.31 -17.188 1 95.44 71 GLU A O 1
ATOM 566 N N . PHE A 1 72 ? 1.046 -0.545 -15.789 1 96.75 72 PHE A N 1
ATOM 567 C CA . PHE A 1 72 ? 0.597 0.29 -14.688 1 96.75 72 PHE A CA 1
ATOM 568 C C . PHE A 1 72 ? 1.754 1.104 -14.117 1 96.75 72 PHE A C 1
ATOM 570 O O . PHE A 1 72 ? 2.861 0.587 -13.953 1 96.75 72 PHE A O 1
ATOM 577 N N . ARG A 1 73 ? 1.479 2.32 -13.852 1 97 73 ARG A N 1
ATOM 578 C CA . ARG A 1 73 ? 2.445 3.232 -13.25 1 97 73 ARG A CA 1
ATOM 579 C C . ARG A 1 73 ? 1.939 3.764 -11.914 1 97 73 ARG A C 1
ATOM 581 O O . ARG A 1 73 ? 0.74 3.99 -11.742 1 97 73 ARG A O 1
ATOM 588 N N . PHE A 1 74 ? 2.898 3.984 -11.07 1 98.44 74 PHE A N 1
ATOM 589 C CA . PHE A 1 74 ? 2.541 4.543 -9.773 1 98.44 74 PHE A CA 1
ATOM 590 C C . PHE A 1 74 ? 1.825 5.879 -9.938 1 98.44 74 PHE A C 1
ATOM 592 O O . PHE A 1 74 ? 2.145 6.652 -10.844 1 98.44 74 PHE A O 1
ATOM 599 N N . ASN A 1 75 ? 0.856 6.141 -9.102 1 97.19 75 ASN A N 1
ATOM 600 C CA . ASN A 1 75 ? 0.254 7.445 -8.859 1 97.19 75 ASN A CA 1
ATOM 601 C C . ASN A 1 75 ? -0.009 7.668 -7.371 1 97.19 75 ASN A C 1
ATOM 603 O O . ASN A 1 75 ? 0.394 6.855 -6.535 1 97.19 75 ASN A O 1
ATOM 607 N N . GLU A 1 76 ? -0.591 8.656 -7.035 1 97.25 76 GLU A N 1
ATOM 608 C CA . GLU A 1 76 ? -0.698 9.055 -5.633 1 97.25 76 GLU A CA 1
ATOM 609 C C . GLU A 1 76 ? -1.841 8.32 -4.938 1 97.25 76 GLU A C 1
ATOM 611 O O . GLU A 1 76 ? -2.031 8.469 -3.727 1 97.25 76 GLU A O 1
ATOM 616 N N . SER A 1 77 ? -2.523 7.441 -5.656 1 98.19 77 SER A N 1
ATOM 617 C CA . SER A 1 77 ? -3.734 6.84 -5.105 1 98.19 77 SER A CA 1
ATOM 618 C C . SER A 1 77 ? -3.41 5.934 -3.924 1 98.19 77 SER A C 1
ATOM 620 O O . SER A 1 77 ? -4.25 5.727 -3.045 1 98.19 77 SER A O 1
ATOM 622 N N . ILE A 1 78 ? -2.256 5.297 -3.945 1 98.81 78 ILE A N 1
ATOM 623 C CA . ILE A 1 78 ? -1.71 4.66 -2.752 1 98.81 78 ILE A CA 1
ATOM 624 C C . ILE A 1 78 ? -0.287 5.16 -2.508 1 98.81 78 ILE A C 1
ATOM 626 O O . ILE A 1 78 ? 0.559 5.102 -3.404 1 98.81 78 ILE A O 1
ATOM 630 N N . SER A 1 79 ? -0.059 5.711 -1.376 1 98.81 79 SER A N 1
ATOM 631 C CA . SER A 1 79 ? 1.258 6.176 -0.954 1 98.81 79 SER A CA 1
ATOM 632 C C . SER A 1 79 ? 1.721 5.453 0.307 1 98.81 79 SER A C 1
ATOM 634 O O . SER A 1 79 ? 0.947 4.723 0.93 1 98.81 79 SER A O 1
ATOM 636 N N . LEU A 1 80 ? 2.943 5.562 0.596 1 98.75 80 LEU A N 1
ATOM 637 C CA . LEU A 1 80 ? 3.516 5.027 1.827 1 98.75 80 LEU A CA 1
ATOM 638 C C . LEU A 1 80 ? 3.955 6.156 2.756 1 98.75 80 LEU A C 1
ATOM 640 O O . LEU A 1 80 ? 4.785 6.988 2.383 1 98.75 80 LEU A O 1
ATOM 644 N N . MET A 1 81 ? 3.371 6.176 3.93 1 98.5 81 MET A N 1
ATOM 645 C CA . MET A 1 81 ? 3.672 7.203 4.922 1 98.5 81 MET A CA 1
ATOM 646 C C . MET A 1 81 ? 4.781 6.738 5.863 1 98.5 81 MET A C 1
ATOM 648 O O . MET A 1 81 ? 4.668 5.684 6.492 1 98.5 81 MET A O 1
ATOM 652 N N . VAL A 1 82 ? 5.801 7.488 5.93 1 98.12 82 VAL A N 1
ATOM 653 C CA . VAL A 1 82 ? 6.871 7.223 6.887 1 98.12 82 VAL A CA 1
ATOM 654 C C . VAL A 1 82 ? 6.691 8.102 8.117 1 98.12 82 VAL A C 1
ATOM 656 O O . VAL A 1 82 ? 6.777 9.328 8.031 1 98.12 82 VAL A O 1
ATOM 659 N N . ASN A 1 83 ? 6.504 7.461 9.195 1 97 83 ASN A N 1
ATOM 660 C CA . ASN A 1 83 ? 6.363 8.172 10.461 1 97 83 ASN A CA 1
ATOM 661 C C . ASN A 1 83 ? 7.723 8.438 11.109 1 97 83 ASN A C 1
ATOM 663 O O . ASN A 1 83 ? 8.484 7.5 11.352 1 97 83 ASN A O 1
ATOM 667 N N . CYS A 1 84 ? 7.957 9.703 11.43 1 97.62 84 CYS A N 1
ATOM 668 C CA . CYS A 1 84 ? 9.266 10.078 11.953 1 97.62 84 CYS A CA 1
ATOM 669 C C . CYS A 1 84 ? 9.148 10.641 13.367 1 97.62 84 CYS A C 1
ATOM 671 O O . CYS A 1 84 ? 8.289 11.477 13.641 1 97.62 84 CYS A O 1
ATOM 673 N N . ASP A 1 85 ? 10.039 10.242 14.234 1 95.69 85 ASP A N 1
ATOM 674 C CA . ASP A 1 85 ? 10.016 10.648 15.641 1 95.69 85 ASP A CA 1
ATOM 675 C C . ASP A 1 85 ? 10.742 11.969 15.844 1 95.69 85 ASP A C 1
ATOM 677 O O . ASP A 1 85 ? 10.43 12.727 16.766 1 95.69 85 ASP A O 1
ATOM 681 N N . THR A 1 86 ? 11.789 12.203 15.109 1 97.62 86 THR A N 1
ATOM 682 C CA . THR A 1 86 ? 12.617 13.391 15.273 1 97.62 86 THR A CA 1
ATOM 683 C C . THR A 1 86 ? 12.781 14.133 13.953 1 97.62 86 THR A C 1
ATOM 685 O O . THR A 1 86 ? 12.539 13.562 12.883 1 97.62 86 THR A O 1
ATOM 688 N N . GLN A 1 87 ? 13.164 15.359 14.078 1 98.5 87 GLN A N 1
ATOM 689 C CA . GLN A 1 87 ? 13.43 16.156 12.875 1 98.5 87 GLN A CA 1
ATOM 690 C C . GLN A 1 87 ? 14.562 15.539 12.055 1 98.5 87 GLN A C 1
ATOM 692 O O . GLN A 1 87 ? 14.508 15.531 10.828 1 98.5 87 GLN A O 1
ATOM 697 N N . ASP A 1 88 ? 15.578 15.023 12.734 1 98.56 88 ASP A N 1
ATOM 698 C CA . ASP A 1 88 ? 16.703 14.406 12.047 1 98.56 88 ASP A CA 1
ATOM 699 C C . ASP A 1 88 ? 16.25 13.227 11.195 1 98.56 88 ASP A C 1
ATOM 701 O O . ASP A 1 88 ? 16.703 13.062 10.055 1 98.56 88 ASP A O 1
ATOM 705 N N . GLU A 1 89 ? 15.445 12.438 11.734 1 97.94 89 GLU A N 1
ATOM 706 C CA . GLU A 1 89 ? 14.914 11.289 11 1 97.94 89 GLU A CA 1
ATOM 707 C C . GLU A 1 89 ? 14.102 11.734 9.797 1 97.94 89 GLU A C 1
ATOM 709 O O . GLU A 1 89 ? 14.234 11.172 8.703 1 97.94 89 GLU A O 1
ATOM 714 N N . LEU A 1 90 ? 13.25 12.711 10.031 1 98.62 90 LEU A N 1
ATOM 715 C CA . LEU A 1 90 ? 12.438 13.266 8.961 1 98.62 90 LEU A CA 1
ATOM 716 C C . LEU A 1 90 ? 13.312 13.797 7.832 1 98.62 90 LEU A C 1
ATOM 718 O O . LEU A 1 90 ? 13.078 13.5 6.66 1 98.62 90 LEU A O 1
ATOM 722 N N . ASP A 1 91 ? 14.336 14.547 8.219 1 98.69 91 ASP A N 1
ATOM 723 C CA . ASP A 1 91 ? 15.266 15.109 7.234 1 98.69 91 ASP A CA 1
ATOM 724 C C . ASP A 1 91 ? 15.969 14 6.453 1 98.69 91 ASP A C 1
ATOM 726 O O . ASP A 1 91 ? 16.188 14.125 5.246 1 98.69 91 ASP A O 1
ATOM 730 N N . TYR A 1 92 ? 16.297 12.984 7.141 1 98.25 92 TYR A N 1
ATOM 731 C CA . TYR A 1 92 ? 17 11.859 6.523 1 98.25 92 TYR A CA 1
ATOM 732 C C . TYR A 1 92 ? 16.156 11.227 5.43 1 98.25 92 TYR A C 1
ATOM 734 O O . TYR A 1 92 ? 16.578 11.117 4.281 1 98.25 92 TYR A O 1
ATOM 742 N N . PHE A 1 93 ? 14.938 10.836 5.75 1 98.31 93 PHE A N 1
ATOM 743 C CA . PHE A 1 93 ? 14.078 10.164 4.785 1 98.31 93 PHE A CA 1
ATOM 744 C C . PHE A 1 93 ? 13.695 11.102 3.648 1 98.31 93 PHE A C 1
ATOM 746 O O . PHE A 1 93 ? 13.578 10.68 2.496 1 98.31 93 PHE A O 1
ATOM 753 N N . TRP A 1 94 ? 13.477 12.383 4.004 1 98.81 94 TRP A N 1
ATOM 754 C CA . TRP A 1 94 ? 13.18 13.367 2.969 1 98.81 94 TRP A CA 1
ATOM 755 C C . TRP A 1 94 ? 14.305 13.438 1.943 1 98.81 94 TRP A C 1
ATOM 757 O O . TRP A 1 94 ? 14.062 13.359 0.737 1 98.81 94 TRP A O 1
ATOM 767 N N . LYS A 1 95 ? 15.484 13.516 2.434 1 98.38 95 LYS A N 1
ATOM 768 C CA . LYS A 1 95 ? 16.656 13.633 1.57 1 98.38 95 LYS A CA 1
ATOM 769 C C . LYS A 1 95 ? 16.844 12.375 0.725 1 98.38 95 LYS A C 1
ATOM 771 O O . LYS A 1 95 ? 17 12.453 -0.494 1 98.38 95 LYS A O 1
ATOM 776 N N . GLU A 1 96 ? 16.812 11.266 1.31 1 98.25 96 GLU A N 1
ATOM 777 C CA . GLU A 1 96 ? 17.094 10.016 0.616 1 98.25 96 GLU A CA 1
ATOM 778 C C . GLU A 1 96 ? 16.016 9.695 -0.42 1 98.25 96 GLU A C 1
ATOM 780 O O . GLU A 1 96 ? 16.328 9.367 -1.566 1 98.25 96 GLU A O 1
ATOM 785 N N . LEU A 1 97 ? 14.711 9.852 -0.061 1 98.31 97 LEU A N 1
ATOM 786 C CA . LEU A 1 97 ? 13.633 9.383 -0.92 1 98.31 97 LEU A CA 1
ATOM 787 C C . LEU A 1 97 ? 13.32 10.406 -2.008 1 98.31 97 LEU A C 1
ATOM 789 O O . LEU A 1 97 ? 12.727 10.062 -3.035 1 98.31 97 LEU A O 1
ATOM 793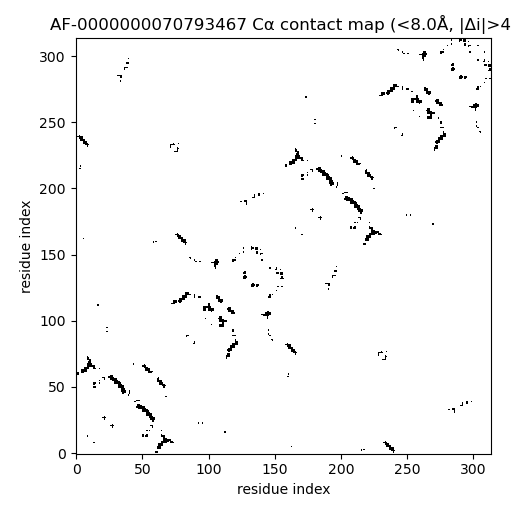 N N . SER A 1 98 ? 13.672 11.602 -1.792 1 98.12 98 SER A N 1
ATOM 794 C CA . SER A 1 98 ? 13.422 12.594 -2.83 1 98.12 98 SER A CA 1
ATOM 795 C C . SER A 1 98 ? 14.602 12.703 -3.789 1 98.12 98 SER A C 1
ATOM 797 O O . SER A 1 98 ? 14.516 13.391 -4.812 1 98.12 98 SER A O 1
ATOM 799 N N . ALA A 1 99 ? 15.742 11.961 -3.422 1 96.38 99 ALA A N 1
ATOM 800 C CA . ALA A 1 99 ? 16.906 11.992 -4.293 1 96.38 99 ALA A C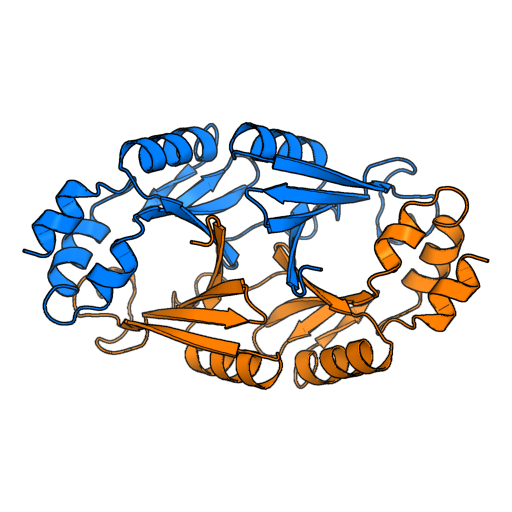A 1
ATOM 801 C C . ALA A 1 99 ? 16.562 11.539 -5.707 1 96.38 99 ALA A C 1
ATOM 803 O O . ALA A 1 99 ? 16.047 10.438 -5.895 1 96.38 99 ALA A O 1
ATOM 804 N N . ASP A 1 100 ? 16.703 12.305 -6.699 1 96.62 100 ASP A N 1
ATOM 805 C CA . ASP A 1 100 ? 16.391 12.055 -8.102 1 96.62 100 ASP A CA 1
ATOM 806 C C . ASP A 1 100 ? 14.898 11.891 -8.32 1 96.62 100 ASP A C 1
ATOM 808 O O . ASP A 1 100 ? 14.469 11.25 -9.289 1 96.62 100 ASP A O 1
ATOM 812 N N . GLY A 1 101 ? 14.141 12.227 -7.332 1 97.81 101 GLY A N 1
ATOM 813 C CA . GLY A 1 101 ? 12.688 12.234 -7.41 1 97.81 101 GLY A CA 1
ATOM 814 C C . GLY A 1 101 ? 12.102 13.633 -7.453 1 97.81 101 GLY A C 1
ATOM 815 O O . GLY A 1 101 ? 12.656 14.523 -8.102 1 97.81 101 GLY A O 1
ATOM 816 N N . GLU A 1 102 ? 10.891 13.75 -6.867 1 98.25 102 GLU A N 1
ATOM 817 C CA . GLU A 1 102 ? 10.188 15.031 -6.891 1 98.25 102 GLU A CA 1
ATOM 818 C C . GLU A 1 102 ? 9.586 15.352 -5.527 1 98.25 102 GLU A C 1
ATOM 820 O O . GLU A 1 102 ? 8.805 14.57 -4.988 1 98.25 102 GLU A O 1
ATOM 825 N N . GLU A 1 103 ? 10.016 16.516 -5.008 1 98.38 103 GLU A N 1
ATOM 826 C CA . GLU A 1 103 ? 9.414 16.984 -3.766 1 98.38 103 GLU A CA 1
ATOM 827 C C . GLU A 1 103 ? 8.008 17.531 -4.008 1 98.38 103 GLU A C 1
ATOM 829 O O . GLU A 1 103 ? 7.754 18.172 -5.023 1 98.38 103 GLU A O 1
ATOM 834 N N . GLY A 1 104 ? 7.129 17.297 -3.139 1 97.62 104 GLY A N 1
ATOM 835 C CA . GLY A 1 104 ? 5.773 17.812 -3.182 1 97.62 104 GLY A CA 1
ATOM 836 C C . GLY A 1 104 ? 5.402 18.609 -1.941 1 97.62 104 GLY A C 1
ATOM 837 O O . GLY A 1 104 ? 6.242 18.828 -1.06 1 97.62 104 GLY A O 1
ATOM 838 N N . PRO A 1 105 ? 4.238 19.094 -1.939 1 97.06 105 PRO A N 1
ATOM 839 C CA . PRO A 1 105 ? 3.781 19.875 -0.791 1 97.06 105 PRO A CA 1
ATOM 840 C C . PRO A 1 105 ? 3.414 19 0.41 1 97.06 105 PRO A C 1
ATOM 842 O O . PRO A 1 105 ? 3.098 17.828 0.248 1 97.06 105 PRO A O 1
ATOM 845 N N . CYS A 1 106 ? 3.516 19.578 1.604 1 97.94 106 CYS A N 1
ATOM 846 C CA . CYS A 1 106 ? 2.953 19.047 2.84 1 97.94 106 CYS A CA 1
ATOM 847 C C . CYS A 1 106 ? 3.518 17.656 3.148 1 97.94 106 CYS A C 1
ATOM 849 O O . CYS A 1 106 ? 2.795 16.781 3.615 1 97.94 106 CYS A O 1
ATOM 851 N N . GLY A 1 107 ? 4.766 17.438 2.791 1 98.62 107 GLY A N 1
ATOM 852 C CA . GLY A 1 107 ? 5.441 16.219 3.197 1 98.62 107 GLY A CA 1
ATOM 853 C C . GLY A 1 107 ? 5.383 15.117 2.148 1 98.62 107 GLY A C 1
ATOM 854 O O . GLY A 1 107 ? 5.898 14.016 2.359 1 98.62 107 GLY A O 1
ATOM 855 N N . TRP A 1 108 ? 4.691 15.406 1.02 1 98.69 108 TRP A N 1
ATOM 856 C CA . TRP A 1 108 ? 4.609 14.438 -0.066 1 98.69 108 TRP A CA 1
ATOM 857 C C . TRP A 1 108 ? 5.867 14.477 -0.928 1 98.69 108 TRP A C 1
ATOM 859 O O . TRP A 1 108 ? 6.484 15.531 -1.086 1 98.69 108 TRP A O 1
ATOM 869 N N . LEU A 1 109 ? 6.234 13.406 -1.451 1 98.75 109 LEU A N 1
ATOM 870 C CA . LEU A 1 109 ? 7.273 13.352 -2.471 1 98.75 109 LEU A CA 1
ATOM 871 C C . LEU A 1 109 ? 7.117 12.102 -3.34 1 98.75 109 LEU A C 1
ATOM 873 O O . LEU A 1 109 ? 6.363 11.195 -2.994 1 98.75 109 LEU A O 1
ATOM 877 N N . LYS A 1 110 ? 7.711 12.117 -4.488 1 98.56 110 LYS A N 1
ATOM 878 C CA . LYS A 1 110 ? 7.879 10.953 -5.355 1 98.56 110 LYS A CA 1
ATOM 879 C C . LYS A 1 110 ? 9.344 10.547 -5.457 1 98.56 110 LYS A C 1
ATOM 881 O O . LYS A 1 110 ? 10.219 11.398 -5.648 1 98.56 110 LYS A O 1
ATOM 886 N N . ASP A 1 111 ? 9.609 9.297 -5.258 1 98.62 111 ASP A N 1
ATOM 887 C CA . ASP A 1 111 ? 11 8.875 -5.371 1 98.62 111 ASP A CA 1
ATOM 888 C C . ASP A 1 111 ? 11.375 8.602 -6.828 1 98.62 111 ASP A C 1
ATOM 890 O O . ASP A 1 111 ? 10.562 8.797 -7.73 1 98.62 111 ASP A O 1
ATOM 894 N N . LYS A 1 112 ? 12.57 8.172 -7.074 1 98.31 112 LYS A N 1
ATOM 895 C CA . LYS A 1 112 ? 13.109 8.047 -8.422 1 98.31 112 LYS A CA 1
ATOM 896 C C . LYS A 1 112 ? 12.398 6.957 -9.211 1 98.31 112 LYS A C 1
ATOM 898 O O . LYS A 1 112 ? 12.5 6.891 -10.438 1 98.31 112 LYS A O 1
ATOM 903 N N . PHE A 1 113 ? 11.672 6.09 -8.562 1 98.5 113 PHE A N 1
ATOM 904 C CA . PHE A 1 113 ? 10.922 5.031 -9.234 1 98.5 113 PHE A CA 1
ATOM 905 C C . PHE A 1 113 ? 9.477 5.453 -9.469 1 98.5 113 PHE A C 1
ATOM 907 O O . PHE A 1 113 ? 8.711 4.723 -10.094 1 98.5 113 PHE A O 1
ATOM 914 N N . GLY A 1 114 ? 9.086 6.57 -8.906 1 98.25 114 GLY A N 1
ATOM 915 C CA . GLY A 1 114 ? 7.746 7.098 -9.102 1 98.25 114 GLY A CA 1
ATOM 916 C C . GLY A 1 114 ? 6.812 6.793 -7.949 1 98.25 114 GLY A C 1
ATOM 917 O O . GLY A 1 114 ? 5.648 7.203 -7.961 1 98.25 114 GLY A O 1
ATOM 918 N N . LEU A 1 115 ? 7.262 6.109 -6.98 1 98.75 115 LEU A N 1
ATOM 919 C CA . LEU A 1 115 ? 6.457 5.773 -5.812 1 98.75 115 LEU A CA 1
ATOM 920 C C . LEU A 1 115 ? 6.199 7.008 -4.953 1 98.75 115 LEU A C 1
ATOM 922 O O . LEU A 1 115 ? 7.121 7.777 -4.68 1 98.75 115 LEU A O 1
ATOM 926 N N . SER A 1 116 ? 4.957 7.227 -4.562 1 98.81 116 SER A N 1
ATOM 927 C CA . SER A 1 116 ? 4.59 8.359 -3.719 1 98.81 116 SER A CA 1
ATOM 928 C C . SER A 1 116 ? 4.816 8.047 -2.244 1 98.81 116 SER A C 1
ATOM 930 O O . SER A 1 116 ? 4.383 7.004 -1.749 1 98.81 116 SER A O 1
ATOM 932 N N . TRP A 1 117 ? 5.422 9 -1.563 1 98.81 117 TRP A N 1
ATOM 933 C CA . TRP A 1 117 ? 5.684 8.906 -0.131 1 98.81 117 TRP A CA 1
ATOM 934 C C . TRP A 1 117 ? 5.117 10.117 0.606 1 98.81 117 TRP A C 1
ATOM 936 O O . TRP A 1 117 ? 4.949 11.188 0.018 1 98.81 117 TRP A O 1
ATOM 946 N N . GLN A 1 118 ? 4.781 9.914 1.795 1 98.81 118 GLN A N 1
ATOM 947 C CA . GLN A 1 118 ? 4.559 10.984 2.762 1 98.81 118 GLN A CA 1
ATOM 948 C C . GLN A 1 118 ? 5.531 10.875 3.934 1 98.81 118 GLN A C 1
ATOM 950 O O . GLN A 1 118 ? 5.57 9.852 4.621 1 98.81 118 GLN A O 1
ATOM 955 N N . ILE A 1 119 ? 6.367 11.875 4.109 1 98.81 119 ILE A N 1
ATOM 956 C CA . ILE A 1 119 ? 7.281 11.906 5.246 1 98.81 119 ILE A CA 1
ATOM 957 C C . ILE A 1 119 ? 6.719 12.828 6.332 1 98.81 119 ILE A C 1
ATOM 959 O O . ILE A 1 119 ? 6.73 14.047 6.184 1 98.81 119 ILE A O 1
ATOM 963 N N . VAL A 1 120 ? 6.27 12.219 7.422 1 98.38 120 VAL A N 1
ATOM 964 C CA . VAL A 1 120 ? 5.473 13.008 8.352 1 98.38 120 VAL A CA 1
ATOM 965 C C . VAL A 1 120 ? 5.945 12.758 9.781 1 98.38 120 VAL A C 1
ATOM 967 O O . VAL A 1 120 ? 6.406 11.656 10.102 1 98.38 120 VAL A O 1
ATOM 970 N N . PRO A 1 121 ? 5.828 13.734 10.656 1 97.75 121 PRO A N 1
ATOM 971 C CA . PRO A 1 121 ? 6.121 13.469 12.07 1 97.75 121 PRO A CA 1
ATOM 972 C C . PRO A 1 121 ? 5.004 12.703 12.773 1 97.75 121 PRO A C 1
ATOM 974 O O . PRO A 1 121 ? 3.826 12.906 12.469 1 97.75 121 PRO A O 1
ATOM 977 N N . ASP A 1 122 ? 5.352 11.953 13.773 1 95.06 122 ASP A N 1
ATOM 978 C CA . ASP A 1 122 ? 4.418 11.133 14.547 1 95.06 122 ASP A CA 1
ATOM 979 C C . ASP A 1 122 ? 3.314 11.984 15.156 1 95.06 122 ASP A C 1
ATOM 981 O O . ASP A 1 122 ? 2.164 11.555 15.25 1 95.06 122 ASP A O 1
ATOM 985 N N . ILE A 1 123 ? 3.641 13.18 15.469 1 94.31 123 ILE A N 1
ATOM 986 C CA . ILE A 1 123 ? 2.746 14.016 16.266 1 94.31 123 ILE A CA 1
ATOM 987 C C . ILE A 1 123 ? 1.705 14.664 15.352 1 94.31 123 ILE A C 1
ATOM 989 O O . ILE A 1 123 ? 0.728 15.242 15.828 1 94.31 123 ILE A O 1
ATOM 993 N N . LEU A 1 124 ? 1.874 14.586 14.055 1 96 124 LEU A N 1
ATOM 994 C CA . LEU A 1 124 ? 1.06 15.367 13.125 1 96 124 LEU A CA 1
ATOM 995 C C . LEU A 1 124 ? -0.412 14.977 13.242 1 96 124 LEU A C 1
ATOM 997 O O . LEU A 1 124 ? -1.28 15.852 13.336 1 96 124 LEU A O 1
ATOM 1001 N N . ALA A 1 125 ? -0.678 13.711 13.234 1 92.12 125 ALA A N 1
ATOM 1002 C CA . ALA A 1 125 ? -2.061 13.242 13.312 1 92.12 125 ALA A CA 1
ATOM 1003 C C . ALA A 1 125 ? -2.734 13.742 14.594 1 92.12 125 ALA A C 1
ATOM 1005 O O . ALA A 1 125 ? -3.908 14.117 14.57 1 92.12 125 ALA A O 1
ATOM 1006 N N . GLU A 1 126 ? -1.952 13.688 15.648 1 92.94 126 GLU A N 1
ATOM 1007 C CA . GLU A 1 126 ? -2.486 14.172 16.922 1 92.94 126 GLU A CA 1
ATOM 1008 C C . GLU A 1 126 ? -2.812 15.656 16.844 1 92.94 126 GLU A C 1
ATOM 1010 O O . GLU A 1 126 ? -3.877 16.094 17.297 1 92.94 126 GLU A O 1
ATOM 1015 N N . LEU A 1 127 ? -1.92 16.391 16.297 1 95.94 127 LEU A N 1
ATOM 1016 C CA . LEU A 1 127 ? -2.115 17.844 16.172 1 95.94 127 LEU A CA 1
ATOM 1017 C C . LEU A 1 127 ? -3.33 18.156 15.305 1 95.94 127 LEU A C 1
ATOM 1019 O O . LEU A 1 127 ? -4.102 19.062 15.617 1 95.94 127 LEU A O 1
ATOM 1023 N N . LEU A 1 128 ? -3.561 17.422 14.297 1 95.38 128 LEU A N 1
ATOM 1024 C CA . LEU A 1 128 ? -4.625 17.703 13.336 1 95.38 128 LEU A CA 1
ATOM 1025 C C . LEU A 1 128 ? -5.969 17.188 13.844 1 95.38 128 LEU A C 1
ATOM 1027 O O . LEU A 1 128 ? -7.02 17.594 13.344 1 95.38 128 LEU A O 1
ATOM 1031 N N . SER A 1 129 ? -5.926 16.297 14.828 1 93.62 129 SER A N 1
ATOM 1032 C CA . SER A 1 129 ? -7.164 15.742 15.359 1 93.62 129 SER A CA 1
ATOM 1033 C C . SER A 1 129 ? -7.723 16.609 16.469 1 93.62 129 SER A C 1
ATOM 1035 O O . SER A 1 129 ? -8.875 16.453 16.875 1 93.62 129 SER A O 1
ATOM 1037 N N . ASP A 1 130 ? -6.918 17.516 16.969 1 92.94 130 ASP A N 1
ATOM 1038 C CA . ASP A 1 130 ? -7.352 18.469 17.984 1 92.94 130 ASP A CA 1
ATOM 1039 C C . ASP A 1 130 ? -8.125 19.625 17.375 1 92.94 130 ASP A C 1
ATOM 1041 O O . ASP A 1 130 ? -7.535 20.484 16.703 1 92.94 130 ASP A O 1
ATOM 1045 N N . HIS A 1 131 ? -9.383 19.75 17.688 1 88.81 131 HIS A N 1
ATOM 1046 C CA . HIS A 1 131 ? -10.273 20.719 17.078 1 88.81 131 HIS A CA 1
ATOM 1047 C C . HIS A 1 131 ? -9.812 22.141 17.375 1 88.81 131 HIS A C 1
ATOM 1049 O O . HIS A 1 131 ? -10.047 23.062 16.578 1 88.81 131 HIS A O 1
ATOM 1055 N N . GLN A 1 132 ? -9.148 22.344 18.5 1 91.19 132 GLN A N 1
ATOM 1056 C CA . GLN A 1 132 ? -8.711 23.672 18.906 1 91.19 132 GLN A CA 1
ATOM 1057 C C . GLN A 1 132 ? -7.418 24.062 18.188 1 91.19 132 GLN A C 1
ATOM 1059 O O . GLN A 1 132 ? -7.109 25.25 18.047 1 91.19 132 GLN A O 1
ATOM 1064 N N . LYS A 1 133 ? -6.715 23.094 17.656 1 95.44 133 LYS A N 1
ATOM 1065 C CA . LYS A 1 133 ? -5.379 23.359 17.125 1 95.44 133 LYS A CA 1
ATOM 1066 C C . LYS A 1 133 ? -5.324 23.125 15.617 1 95.44 133 LYS A C 1
ATOM 1068 O O . LYS A 1 133 ? -4.449 23.656 14.938 1 95.44 133 LYS A O 1
ATOM 1073 N N . SER A 1 134 ? -6.191 22.359 15.102 1 95.25 134 SER A N 1
ATOM 1074 C CA . SER A 1 134 ? -6.109 21.812 13.75 1 95.25 134 SER A CA 1
ATOM 1075 C C . SER A 1 134 ? -6.016 22.906 12.703 1 95.25 134 SER A C 1
ATOM 1077 O O . SER A 1 134 ? -5.227 22.812 11.766 1 95.25 134 SER A O 1
ATOM 1079 N N . GLU A 1 135 ? -6.77 24 12.883 1 95.19 135 GLU A N 1
ATOM 1080 C CA . GLU A 1 135 ? -6.785 25.078 11.891 1 95.19 135 GLU A CA 1
ATOM 1081 C C . GLU A 1 135 ? -5.434 25.781 11.828 1 95.19 135 GLU A C 1
ATOM 1083 O O . GLU A 1 135 ? -4.922 26.047 10.734 1 95.19 135 GLU A O 1
ATOM 1088 N N . LYS A 1 136 ? -4.891 26.031 12.945 1 96.5 136 LYS A N 1
ATOM 1089 C CA . LYS A 1 136 ? -3.596 26.703 13.008 1 96.5 136 LYS A CA 1
ATOM 1090 C C . LYS A 1 136 ? -2.49 25.828 12.438 1 96.5 136 LYS A C 1
ATOM 1092 O O . LYS A 1 136 ? -1.628 26.297 11.703 1 96.5 136 LYS A O 1
ATOM 1097 N N . VAL A 1 137 ? -2.521 24.609 12.789 1 97.56 137 VAL A N 1
ATOM 1098 C CA . VAL A 1 137 ? -1.518 23.656 12.32 1 97.56 137 VAL A CA 1
ATOM 1099 C C . VAL A 1 137 ? -1.612 23.516 10.805 1 97.56 137 VAL A C 1
ATOM 1101 O O . VAL A 1 137 ? -0.595 23.531 10.109 1 97.56 137 VAL A O 1
ATOM 1104 N N . MET A 1 138 ? -2.869 23.438 10.328 1 96.69 138 MET A N 1
ATOM 1105 C CA . MET A 1 138 ? -3.078 23.281 8.898 1 96.69 138 MET A CA 1
ATOM 1106 C C . MET A 1 138 ? -2.549 24.484 8.125 1 96.69 138 MET A C 1
ATOM 1108 O O . MET A 1 138 ? -1.943 24.328 7.062 1 96.69 138 MET A O 1
ATOM 1112 N N . ARG A 1 139 ? -2.738 25.594 8.648 1 95.81 139 ARG A N 1
ATOM 1113 C CA . ARG A 1 139 ? -2.27 26.812 8.008 1 95.81 139 ARG A CA 1
ATOM 1114 C C . ARG A 1 139 ? -0.759 26.781 7.793 1 95.81 139 ARG A C 1
ATOM 1116 O O . ARG A 1 139 ? -0.266 27.172 6.738 1 95.81 139 ARG A O 1
ATOM 1123 N N . VAL A 1 140 ? -0.057 26.297 8.789 1 97.31 140 VAL A N 1
ATOM 1124 C CA . VAL A 1 140 ? 1.397 26.219 8.719 1 97.31 140 VAL A CA 1
ATOM 1125 C C . VAL A 1 140 ? 1.81 25.062 7.82 1 97.31 140 VAL A C 1
ATOM 1127 O O . VAL A 1 140 ? 2.734 25.188 7.016 1 97.31 140 VAL A O 1
ATOM 1130 N N . LEU A 1 141 ? 1.124 23.969 7.977 1 97.44 141 LEU A N 1
ATOM 1131 C CA . LEU A 1 141 ? 1.399 22.781 7.191 1 97.44 141 LEU A CA 1
ATOM 1132 C C . LEU A 1 141 ? 1.321 23.078 5.699 1 97.44 141 LEU A C 1
ATOM 1134 O O . LEU A 1 141 ? 2.195 22.656 4.934 1 97.44 141 LEU A O 1
ATOM 1138 N N . LEU A 1 142 ? 0.301 23.812 5.273 1 95.94 142 LEU A N 1
ATOM 1139 C CA . LEU A 1 142 ? 0.03 24.094 3.869 1 95.94 142 LEU A CA 1
ATOM 1140 C C . LEU A 1 142 ? 1.155 24.906 3.252 1 95.94 142 LEU A C 1
ATOM 1142 O O . LEU A 1 142 ? 1.275 24.984 2.027 1 95.94 142 LEU A O 1
ATOM 1146 N N . GLN A 1 143 ? 1.984 25.438 4.055 1 96.12 143 GLN A N 1
ATOM 1147 C CA . GLN A 1 143 ? 3.053 26.312 3.57 1 96.12 143 GLN A CA 1
ATOM 1148 C C . GLN A 1 143 ? 4.371 25.547 3.463 1 96.12 143 GLN A C 1
ATOM 1150 O O . GLN A 1 143 ? 5.387 26.109 3.051 1 96.12 143 GLN A O 1
ATOM 1155 N N . MET A 1 144 ? 4.344 24.344 3.77 1 97.56 144 MET A N 1
ATOM 1156 C CA . MET A 1 144 ? 5.594 23.594 3.836 1 97.56 144 MET A CA 1
ATOM 1157 C C . MET A 1 144 ? 5.676 22.562 2.705 1 97.56 144 MET A C 1
ATOM 1159 O O . MET A 1 144 ? 4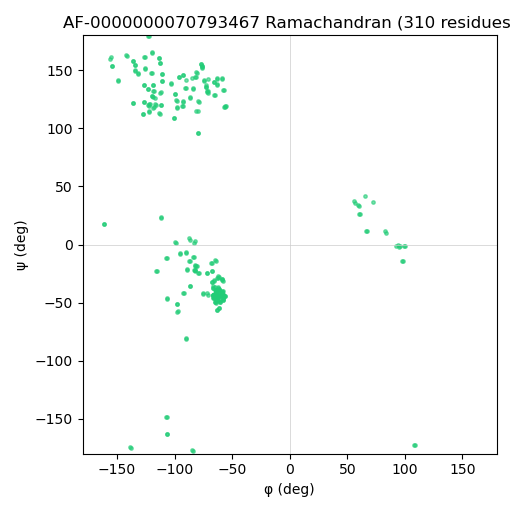.652 22.062 2.248 1 97.56 144 MET A O 1
ATOM 1163 N N . LYS A 1 145 ? 6.91 22.328 2.227 1 97.69 145 LYS A N 1
ATOM 1164 C CA . LYS A 1 145 ? 7.242 21.109 1.497 1 97.69 145 LYS A CA 1
ATOM 1165 C C . LYS A 1 145 ? 7.719 20.016 2.447 1 97.69 145 LYS A C 1
ATOM 1167 O O . LYS A 1 145 ? 6.914 19.234 2.949 1 97.69 145 LYS A O 1
ATOM 1172 N N . LYS A 1 146 ? 9.055 20.125 2.822 1 98.44 146 LYS A N 1
ATOM 1173 C CA . LYS A 1 146 ? 9.516 19.297 3.941 1 98.44 146 LYS A CA 1
ATOM 1174 C C . LYS A 1 146 ? 8.969 19.828 5.266 1 98.44 146 LYS A C 1
ATOM 1176 O O . LYS A 1 146 ? 9 21.031 5.523 1 98.44 146 LYS A O 1
ATOM 1181 N N . LEU A 1 147 ? 8.531 18.953 6.102 1 98.75 147 LEU A N 1
ATOM 1182 C CA . LEU A 1 147 ? 7.855 19.375 7.324 1 98.75 147 LEU A CA 1
ATOM 1183 C C . LEU A 1 147 ? 8.867 19.734 8.406 1 98.75 147 LEU A C 1
ATOM 1185 O O . LEU A 1 147 ? 9.945 19.141 8.477 1 98.75 147 LEU A O 1
ATOM 1189 N N . ASP A 1 148 ? 8.492 20.703 9.117 1 98.62 148 ASP A N 1
ATOM 1190 C CA . ASP A 1 148 ? 9.258 21.172 10.266 1 98.62 148 ASP A CA 1
ATOM 1191 C C . ASP A 1 148 ? 8.492 20.922 11.57 1 98.62 148 ASP A C 1
ATOM 1193 O O . ASP A 1 148 ? 7.492 21.578 11.844 1 98.62 148 ASP A O 1
ATOM 1197 N N . ILE A 1 149 ? 9.016 20.031 12.391 1 98.31 149 ILE A N 1
ATOM 1198 C CA . ILE A 1 149 ? 8.297 19.562 13.562 1 98.31 149 ILE A CA 1
ATOM 1199 C C . ILE A 1 149 ? 8.133 20.703 14.562 1 98.31 149 ILE A C 1
ATOM 1201 O O . ILE A 1 149 ? 7.047 20.891 15.117 1 98.31 149 ILE A O 1
ATOM 1205 N N . ALA A 1 150 ? 9.172 21.453 14.773 1 98.19 150 ALA A N 1
ATOM 1206 C CA . ALA A 1 150 ? 9.117 22.562 15.719 1 98.19 150 ALA A CA 1
ATOM 1207 C C . ALA A 1 150 ? 8.078 23.594 15.297 1 98.19 150 ALA A C 1
ATOM 1209 O O . ALA A 1 150 ? 7.328 24.109 16.125 1 98.19 150 ALA A O 1
ATOM 1210 N N . LYS A 1 151 ? 8.039 23.922 14.031 1 98.25 151 LYS A N 1
ATOM 1211 C CA . LYS A 1 151 ? 7.07 24.891 13.523 1 98.25 151 LYS A CA 1
ATOM 1212 C C . LYS A 1 151 ? 5.641 24.375 13.688 1 98.25 151 LYS A C 1
ATOM 1214 O O . LYS A 1 151 ? 4.742 25.141 14.031 1 98.25 151 LYS A O 1
ATOM 1219 N N . LEU A 1 152 ? 5.391 23.109 13.461 1 98.19 152 LEU A N 1
ATOM 1220 C CA . LEU A 1 152 ? 4.066 22.531 13.625 1 98.19 152 LEU A CA 1
ATOM 1221 C C . LEU A 1 152 ? 3.625 22.562 15.086 1 98.19 152 LEU A C 1
ATOM 1223 O O . LEU A 1 152 ? 2.482 22.922 15.383 1 98.19 152 LEU A O 1
ATOM 1227 N N . LYS A 1 153 ? 4.562 22.219 16 1 97.44 153 LYS A N 1
ATOM 1228 C CA . LYS A 1 153 ? 4.254 22.25 17.422 1 97.44 153 LYS A CA 1
ATOM 1229 C C . LYS A 1 153 ? 3.957 23.672 17.891 1 97.44 153 LYS A C 1
ATOM 1231 O O . LYS A 1 153 ? 3.031 23.891 18.672 1 97.44 153 LYS A O 1
ATOM 1236 N N . ALA A 1 154 ? 4.734 24.578 17.391 1 97.75 154 ALA A N 1
ATOM 1237 C CA . ALA A 1 154 ? 4.547 25.969 17.75 1 97.75 154 ALA A CA 1
ATOM 1238 C C . ALA A 1 154 ? 3.189 26.484 17.281 1 97.75 154 ALA A C 1
ATOM 1240 O O . ALA A 1 154 ? 2.545 27.281 17.969 1 97.75 154 ALA A O 1
ATOM 1241 N N . ALA A 1 155 ? 2.803 26.047 16.078 1 96.62 155 ALA A N 1
ATOM 1242 C CA . ALA A 1 155 ? 1.52 26.469 15.523 1 96.62 155 ALA A CA 1
ATOM 1243 C C . ALA A 1 155 ? 0.363 26 16.406 1 96.62 155 ALA A C 1
ATOM 1245 O O . ALA A 1 155 ? -0.694 26.641 16.438 1 96.62 155 ALA A O 1
ATOM 1246 N N . ALA A 1 156 ? 0.505 24.938 17.141 1 94.5 156 ALA A N 1
ATOM 1247 C CA . ALA A 1 156 ? -0.546 24.312 17.953 1 94.5 156 ALA A CA 1
ATOM 1248 C C . ALA A 1 156 ? -0.685 25.031 19.297 1 94.5 156 ALA A C 1
ATOM 1250 O O . ALA A 1 156 ? -1.664 24.812 20.016 1 94.5 156 ALA A O 1
ATOM 1251 N N . GLU A 1 157 ? 0.323 25.719 19.75 1 90.62 157 GLU A N 1
ATOM 1252 C CA . GLU A 1 157 ? 0.272 26.453 21 1 90.62 157 GLU A CA 1
ATOM 1253 C C . GLU A 1 157 ? -0.552 27.734 20.859 1 90.62 157 GLU A C 1
ATOM 1255 O O . GLU A 1 157 ? -1.259 28.141 21.781 1 90.62 157 GLU A O 1
ATOM 1260 N N . MET B 1 1 ? 5.715 1.824 17.109 1 76.19 1 MET B N 1
ATOM 1261 C CA . MET B 1 1 ? 4.844 2.379 16.078 1 76.19 1 MET B CA 1
ATOM 1262 C C . MET B 1 1 ? 5.223 1.838 14.695 1 76.19 1 MET B C 1
ATOM 1264 O O . MET B 1 1 ? 6.398 1.592 14.422 1 76.19 1 MET B O 1
ATOM 1268 N N . GLN B 1 2 ? 4.203 1.498 13.938 1 91.5 2 GLN B N 1
ATOM 1269 C CA . GLN B 1 2 ? 4.434 1.101 12.547 1 91.5 2 GLN B CA 1
ATOM 1270 C C . GLN B 1 2 ? 5.168 2.193 11.781 1 91.5 2 GLN B C 1
ATOM 1272 O O . GLN B 1 2 ? 4.699 3.332 11.711 1 91.5 2 GLN B O 1
ATOM 1277 N N . LYS B 1 3 ? 6.34 1.852 11.281 1 94.94 3 LYS B N 1
ATOM 1278 C CA . LYS B 1 3 ? 7.203 2.859 10.672 1 94.94 3 LYS B CA 1
ATOM 1279 C C . LYS B 1 3 ? 6.648 3.326 9.328 1 94.94 3 LYS B C 1
ATOM 1281 O O . LYS B 1 3 ? 6.719 4.512 9 1 94.94 3 LYS B O 1
ATOM 1286 N N . ILE B 1 4 ? 6.156 2.398 8.531 1 97.44 4 ILE B N 1
ATOM 1287 C CA . ILE B 1 4 ? 5.59 2.713 7.223 1 97.44 4 ILE B CA 1
ATOM 1288 C C . ILE B 1 4 ? 4.117 2.311 7.191 1 97.44 4 ILE B C 1
ATOM 1290 O O . ILE B 1 4 ? 3.77 1.18 7.535 1 97.44 4 ILE B O 1
ATOM 1294 N N . THR B 1 5 ? 3.27 3.229 6.832 1 98.19 5 THR B N 1
ATOM 1295 C CA . THR B 1 5 ? 1.828 3.004 6.801 1 98.19 5 THR B CA 1
ATOM 1296 C C . THR B 1 5 ? 1.266 3.283 5.41 1 98.19 5 THR B C 1
ATOM 1298 O O . THR B 1 5 ? 1.381 4.398 4.898 1 98.19 5 THR B O 1
ATOM 1301 N N . PRO B 1 6 ? 0.668 2.299 4.793 1 98.69 6 PRO B N 1
ATOM 1302 C CA . PRO B 1 6 ? 0.011 2.592 3.52 1 98.69 6 PRO B CA 1
ATOM 1303 C C . PRO B 1 6 ? -1.146 3.576 3.664 1 98.69 6 PRO B C 1
ATOM 1305 O O . PRO B 1 6 ? -1.924 3.486 4.617 1 98.69 6 PRO B O 1
ATOM 1308 N N . CYS B 1 7 ? -1.202 4.465 2.773 1 98.81 7 CYS B N 1
ATOM 1309 C CA . CYS B 1 7 ? -2.262 5.465 2.715 1 98.81 7 CYS B CA 1
ATOM 1310 C C . CYS B 1 7 ? -3.092 5.309 1.445 1 98.81 7 CYS B C 1
ATOM 1312 O O . CYS B 1 7 ? -2.557 5.375 0.338 1 98.81 7 CYS B O 1
ATOM 1314 N N . LEU B 1 8 ? -4.328 5.082 1.615 1 98.88 8 LEU B N 1
ATOM 1315 C CA . LEU B 1 8 ? -5.277 4.91 0.521 1 98.88 8 LEU B CA 1
ATOM 1316 C C . LEU B 1 8 ? -6.035 6.203 0.249 1 98.88 8 LEU B C 1
ATOM 1318 O O . LEU B 1 8 ? -6.703 6.734 1.139 1 98.88 8 LEU B O 1
ATOM 1322 N N . TRP B 1 9 ? -5.961 6.668 -1.001 1 98.81 9 TRP B N 1
ATOM 1323 C CA . TRP B 1 9 ? -6.586 7.914 -1.426 1 98.81 9 TRP B CA 1
ATOM 1324 C C . TRP B 1 9 ? -7.984 7.664 -1.986 1 98.81 9 TRP B C 1
ATOM 1326 O O . TRP B 1 9 ? -8.141 6.945 -2.977 1 98.81 9 TRP B O 1
ATOM 1336 N N . PHE B 1 10 ? -8.969 8.242 -1.361 1 98.69 10 PHE B N 1
ATOM 1337 C CA . PHE B 1 10 ? -10.344 8.172 -1.84 1 98.69 10 PHE B CA 1
ATOM 1338 C C . PHE B 1 10 ? -10.828 9.539 -2.301 1 98.69 10 PHE B C 1
ATOM 1340 O O . PHE B 1 10 ? -10.273 10.562 -1.9 1 98.69 10 PHE B O 1
ATOM 1347 N N . ASN B 1 11 ? -11.836 9.523 -3.201 1 97.06 11 ASN B N 1
ATOM 1348 C CA . ASN B 1 11 ? -12.516 10.773 -3.533 1 97.06 11 ASN B CA 1
ATOM 1349 C C . ASN B 1 11 ? -13.227 11.359 -2.32 1 97.06 11 ASN B C 1
ATOM 1351 O O . ASN B 1 11 ? -12.922 12.484 -1.901 1 97.06 11 ASN B O 1
ATOM 1355 N N . ASP B 1 12 ? -14.094 10.609 -1.721 1 96.81 12 ASP B N 1
ATOM 1356 C CA . ASP B 1 12 ? -14.828 11.055 -0.537 1 96.81 12 ASP B CA 1
ATOM 1357 C C . ASP B 1 12 ? -15.422 9.867 0.216 1 96.81 12 ASP B C 1
ATOM 1359 O O . ASP B 1 12 ? -16.25 10.039 1.111 1 96.81 12 ASP B O 1
ATOM 1363 N N . LYS B 1 13 ? -14.945 8.68 -0.038 1 98.06 13 LYS B N 1
ATOM 1364 C CA . LYS B 1 13 ? -15.594 7.469 0.473 1 98.06 13 LYS B CA 1
ATOM 1365 C C . LYS B 1 13 ? -14.719 6.785 1.521 1 98.06 13 LYS B C 1
ATOM 1367 O O . LYS B 1 13 ? -14.828 5.574 1.733 1 98.06 13 LYS B O 1
ATOM 1372 N N . ALA B 1 14 ? -13.852 7.461 2.148 1 98.56 14 ALA B N 1
ATOM 1373 C CA . ALA B 1 14 ? -12.938 6.863 3.121 1 98.56 14 ALA B CA 1
ATOM 1374 C C . ALA B 1 14 ? -13.711 6.16 4.234 1 98.56 14 ALA B C 1
ATOM 1376 O O . ALA B 1 14 ? -13.391 5.027 4.598 1 98.56 14 ALA B O 1
ATOM 1377 N N . GLU B 1 15 ? -14.719 6.797 4.715 1 98.38 15 GLU B N 1
ATOM 1378 C CA . GLU B 1 15 ? -15.484 6.223 5.816 1 98.38 15 GLU B CA 1
ATOM 1379 C C . GLU B 1 15 ? -16.172 4.934 5.395 1 98.38 15 GLU B C 1
ATOM 1381 O O . GLU B 1 15 ? -16.141 3.932 6.113 1 98.38 15 GLU B O 1
ATOM 1386 N N . GLU B 1 16 ? -16.844 4.98 4.277 1 98.5 16 GLU B N 1
ATOM 1387 C CA . GLU B 1 16 ? -17.531 3.803 3.758 1 98.5 16 GLU B CA 1
ATOM 1388 C C . GLU B 1 16 ? -16.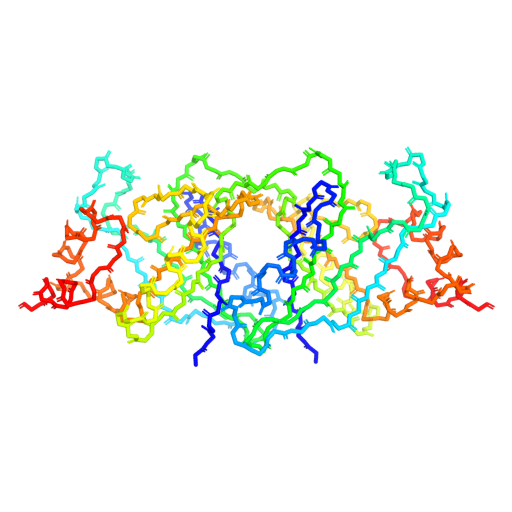547 2.658 3.518 1 98.5 16 GLU B C 1
ATOM 1390 O O . GLU B 1 16 ? -16.828 1.512 3.881 1 98.5 16 GLU B O 1
ATOM 1395 N N . ALA B 1 17 ? -15.461 2.963 2.965 1 98.69 17 ALA B N 1
ATOM 1396 C CA . ALA B 1 17 ? -14.461 1.947 2.639 1 98.69 17 ALA B CA 1
ATOM 1397 C C . ALA B 1 17 ? -13.883 1.317 3.904 1 98.69 17 ALA B C 1
ATOM 1399 O O . ALA B 1 17 ? -13.805 0.092 4.012 1 98.69 17 ALA B O 1
ATOM 1400 N N . VAL B 1 18 ? -13.539 2.15 4.844 1 98.69 18 VAL B N 1
ATOM 1401 C CA . VAL B 1 18 ? -12.938 1.667 6.082 1 98.69 18 VAL B CA 1
ATOM 1402 C C . VAL B 1 18 ? -13.93 0.778 6.828 1 98.69 18 VAL B C 1
ATOM 1404 O O . VAL B 1 18 ? -13.57 -0.295 7.312 1 98.69 18 VAL B O 1
ATOM 1407 N N . THR B 1 19 ? -15.172 1.219 6.883 1 98.25 19 THR B N 1
ATOM 1408 C CA . THR B 1 19 ? -16.203 0.42 7.52 1 98.25 19 THR B CA 1
ATOM 1409 C C . THR B 1 19 ? -16.359 -0.93 6.824 1 98.25 19 THR B C 1
ATOM 1411 O O . THR B 1 19 ? -16.453 -1.967 7.484 1 98.25 19 THR B O 1
ATOM 1414 N N . TYR B 1 20 ? -16.344 -0.854 5.543 1 98.38 20 TYR B N 1
ATOM 1415 C CA . TYR B 1 20 ? -16.438 -2.072 4.746 1 98.38 20 TYR B CA 1
ATOM 1416 C C . TYR B 1 20 ? -15.266 -3.008 5.047 1 98.38 20 TYR B C 1
ATOM 1418 O O . TYR B 1 20 ? -15.477 -4.188 5.336 1 98.38 20 TYR B O 1
ATOM 1426 N N . TYR B 1 21 ? -13.992 -2.521 5.039 1 98.31 21 TYR B N 1
ATOM 1427 C CA . TYR B 1 21 ? -12.805 -3.346 5.266 1 98.31 21 TYR B CA 1
ATOM 1428 C C . TYR B 1 21 ? -12.805 -3.92 6.68 1 98.31 21 TYR B C 1
ATOM 1430 O O . TYR B 1 21 ? -12.477 -5.094 6.879 1 98.31 21 TYR B O 1
ATOM 1438 N N . ILE B 1 22 ? -13.211 -3.152 7.652 1 97.94 22 ILE B N 1
ATOM 1439 C CA . ILE B 1 22 ? -13.227 -3.596 9.047 1 97.94 22 ILE B CA 1
ATOM 1440 C C . ILE B 1 22 ? -14.242 -4.723 9.211 1 97.94 22 ILE B C 1
ATOM 1442 O O . ILE B 1 22 ? -14.047 -5.637 10.008 1 97.94 22 ILE B O 1
ATOM 1446 N N . SER B 1 23 ? -15.258 -4.664 8.43 1 97.12 23 SER B N 1
ATOM 1447 C CA . SER B 1 23 ? -16.281 -5.699 8.508 1 97.12 23 SER B CA 1
ATOM 1448 C C . SER B 1 23 ? -15.781 -7.023 7.938 1 97.12 23 SER B C 1
ATOM 1450 O O . SER B 1 23 ? -16.281 -8.094 8.289 1 97.12 23 SER B O 1
ATOM 1452 N N . ILE B 1 24 ? -14.797 -6.969 7.047 1 96.44 24 ILE B N 1
ATOM 1453 C CA . ILE B 1 24 ? -14.32 -8.133 6.316 1 96.44 24 ILE B CA 1
ATOM 1454 C C . ILE B 1 24 ? -13.156 -8.773 7.07 1 96.44 24 ILE B C 1
ATOM 1456 O O . ILE B 1 24 ? -13.023 -10 7.105 1 96.44 24 ILE B O 1
ATOM 1460 N N . PHE B 1 25 ? -12.281 -7.957 7.59 1 95.56 25 PHE B N 1
ATOM 1461 C CA . PHE B 1 25 ? -11.07 -8.453 8.219 1 95.56 25 PHE B CA 1
ATOM 1462 C C . PHE B 1 25 ? -11.25 -8.57 9.727 1 95.56 25 PHE B C 1
ATOM 1464 O O . PHE B 1 25 ? -11.938 -7.754 10.344 1 95.56 25 PHE B O 1
ATOM 1471 N N . LYS B 1 26 ? -10.609 -9.609 10.234 1 82.56 26 LYS B N 1
ATOM 1472 C CA . LYS B 1 26 ? -10.672 -9.828 11.68 1 82.56 26 LYS B CA 1
ATOM 1473 C C . LYS B 1 26 ? -9.852 -8.781 12.43 1 82.56 26 LYS B C 1
ATOM 1475 O O . LYS B 1 26 ? -8.812 -8.336 11.945 1 82.56 26 LYS B O 1
ATOM 1480 N N . ASN B 1 27 ? -10.258 -8.336 13.5 1 89.62 27 ASN B N 1
ATOM 1481 C CA . ASN B 1 27 ? -9.531 -7.426 14.383 1 89.62 27 ASN B CA 1
ATOM 1482 C C . ASN B 1 27 ? -9.32 -6.062 13.727 1 89.62 27 ASN B C 1
ATOM 1484 O O . ASN B 1 27 ? -8.203 -5.539 13.711 1 89.62 27 ASN B O 1
ATOM 1488 N N . GLY B 1 28 ? -10.289 -5.613 13.094 1 94.69 28 GLY B N 1
ATOM 1489 C CA . GLY B 1 28 ? -10.281 -4.277 12.516 1 94.69 28 GLY B CA 1
ATOM 1490 C C . GLY B 1 28 ? -10.812 -3.217 13.461 1 94.69 28 GLY B C 1
ATOM 1491 O O . GLY B 1 28 ? -11.688 -3.494 14.289 1 94.69 28 GLY B O 1
ATOM 1492 N N . SER B 1 29 ? -10.195 -2.049 13.43 1 97.38 29 SER B N 1
ATOM 1493 C CA . SER B 1 29 ? -10.648 -0.947 14.273 1 97.38 29 SER B CA 1
ATOM 1494 C C . SER B 1 29 ? -10.266 0.402 13.672 1 97.38 29 SER B C 1
ATOM 1496 O O . SER B 1 29 ? -9.328 0.49 12.875 1 97.38 29 SER B O 1
ATOM 1498 N N . ILE B 1 30 ? -11.07 1.379 14.031 1 97.25 30 ILE B N 1
ATOM 1499 C CA . ILE B 1 30 ? -10.703 2.762 13.734 1 97.25 30 ILE B CA 1
ATOM 1500 C C . ILE B 1 30 ? -9.906 3.34 14.898 1 97.25 30 ILE B C 1
ATOM 1502 O O . ILE B 1 30 ? -10.281 3.176 16.062 1 97.25 30 ILE B O 1
ATOM 1506 N N . GLU B 1 31 ? -8.852 3.998 14.617 1 95.75 31 GLU B N 1
ATOM 1507 C CA . GLU B 1 31 ? -7.992 4.512 15.68 1 95.75 31 GLU B CA 1
ATOM 1508 C C . GLU B 1 31 ? -8.133 6.023 15.82 1 95.75 31 GLU B C 1
ATOM 1510 O O . GLU B 1 31 ? -8.18 6.547 16.938 1 95.75 31 GLU B O 1
ATOM 1515 N N . LYS B 1 32 ? -8.094 6.715 14.719 1 95.88 32 LYS B N 1
ATOM 1516 C CA . LYS B 1 32 ? -8.148 8.172 14.727 1 95.88 32 LYS B CA 1
ATOM 1517 C C . LYS B 1 32 ? -8.828 8.703 13.477 1 95.88 32 LYS B C 1
ATOM 1519 O O . LYS B 1 32 ? -8.641 8.172 12.383 1 95.88 32 LYS B O 1
ATOM 1524 N N . ILE B 1 33 ? -9.602 9.719 13.648 1 96.94 33 ILE B N 1
ATOM 1525 C CA . ILE B 1 33 ? -10.219 10.422 12.523 1 96.94 33 ILE B CA 1
ATOM 1526 C C . ILE B 1 33 ? -9.836 11.898 12.57 1 96.94 33 ILE B C 1
ATOM 1528 O O . ILE B 1 33 ? -9.844 12.516 13.641 1 96.94 33 ILE B O 1
ATOM 1532 N N . THR B 1 34 ? -9.445 12.445 11.477 1 96.94 34 THR B N 1
ATOM 1533 C CA . THR B 1 34 ? -9.242 13.883 11.336 1 96.94 34 THR B CA 1
ATOM 1534 C C . THR B 1 34 ? -10.25 14.477 10.367 1 96.94 34 THR B C 1
ATOM 1536 O O . THR B 1 34 ? -10.812 13.766 9.523 1 96.94 34 THR B O 1
ATOM 1539 N N . TYR B 1 35 ? -10.422 15.789 10.469 1 96.38 35 TYR B N 1
ATOM 1540 C CA . TYR B 1 35 ? -11.453 16.469 9.688 1 96.38 35 TYR B CA 1
ATOM 1541 C C . TYR B 1 35 ? -10.898 17.703 9 1 96.38 35 TYR B C 1
ATOM 1543 O O . TYR B 1 35 ? -9.969 18.344 9.508 1 96.38 35 TYR B O 1
ATOM 1551 N N . TYR B 1 36 ? -11.477 17.906 7.836 1 95.88 36 TYR B N 1
ATOM 1552 C CA . TYR B 1 36 ? -11.156 19.156 7.176 1 95.88 36 TYR B CA 1
ATOM 1553 C C . TYR B 1 36 ? -11.695 20.344 7.969 1 95.88 36 TYR B C 1
ATOM 1555 O O . TYR B 1 36 ? -12.781 20.281 8.539 1 95.88 36 TYR B O 1
ATOM 1563 N N . GLY B 1 37 ? -10.906 21.359 8.023 1 94.44 37 GLY B N 1
ATOM 1564 C CA . GLY B 1 37 ? -11.359 22.656 8.523 1 94.44 37 GLY B CA 1
ATOM 1565 C C . GLY B 1 37 ? -11.547 23.688 7.434 1 94.44 37 GLY B C 1
ATOM 1566 O O . GLY B 1 37 ? -11.703 23.344 6.262 1 94.44 37 GLY B O 1
ATOM 1567 N N . LYS B 1 38 ? -11.609 24.891 7.828 1 93.88 38 LYS B N 1
ATOM 1568 C CA . LYS B 1 38 ? -11.812 25.984 6.875 1 93.88 38 LYS B CA 1
ATOM 1569 C C . LYS B 1 38 ? -10.516 26.344 6.16 1 93.88 38 LYS B C 1
ATOM 1571 O O . LYS B 1 38 ? -10.539 26.797 5.016 1 93.88 38 LYS B O 1
ATOM 1576 N N . GLU B 1 39 ? -9.43 26.031 6.816 1 92.19 39 GLU B N 1
ATOM 1577 C CA . GLU B 1 39 ? -8.125 26.359 6.23 1 92.19 39 GLU B CA 1
ATOM 1578 C C . GLU B 1 39 ? -7.828 25.453 5.035 1 92.19 39 GLU B C 1
ATOM 1580 O O . GLU B 1 39 ? -7.992 24.234 5.109 1 92.19 39 GLU B O 1
ATOM 1585 N N . GLY B 1 40 ? -7.43 26.078 3.939 1 91.06 40 GLY B N 1
ATOM 1586 C CA . GLY B 1 40 ? -7.004 25.328 2.762 1 91.06 40 GLY B CA 1
ATOM 1587 C C . GLY B 1 40 ? -8.156 24.891 1.889 1 91.06 40 GLY B C 1
ATOM 1588 O O . GLY B 1 40 ? -7.984 24.062 0.993 1 91.06 40 GLY B O 1
ATOM 1589 N N . VAL B 1 41 ? -9.336 25.359 2.125 1 93 41 VAL B N 1
ATOM 1590 C CA . VAL B 1 41 ? -10.523 24.953 1.371 1 93 41 VAL B CA 1
ATOM 1591 C C . VAL B 1 41 ? -10.32 25.266 -0.11 1 93 41 VAL B C 1
ATOM 1593 O O . VAL B 1 41 ? -10.812 24.547 -0.977 1 93 41 VAL B O 1
ATOM 1596 N N . GLU B 1 42 ? -9.594 26.234 -0.514 1 91.31 42 GLU B N 1
ATOM 1597 C CA . GLU B 1 42 ? -9.32 26.609 -1.898 1 91.31 42 GLU B CA 1
ATOM 1598 C C . GLU B 1 42 ? -8.484 25.547 -2.602 1 91.31 42 GLU B C 1
ATOM 1600 O O . GLU B 1 42 ? -8.477 25.469 -3.832 1 91.31 42 GLU B O 1
ATOM 1605 N N . PHE B 1 43 ? -7.82 24.812 -1.795 1 89.5 43 PHE B N 1
ATOM 1606 C CA . PHE B 1 43 ? -6.934 23.797 -2.348 1 89.5 43 PHE B CA 1
ATOM 1607 C C . PHE B 1 43 ? -7.605 22.422 -2.346 1 89.5 43 PHE B C 1
ATOM 1609 O O . PHE B 1 43 ? -7.691 21.766 -3.387 1 89.5 43 PHE B O 1
ATOM 1616 N N . HIS B 1 44 ? -8.125 22.078 -1.155 1 90.19 44 HIS B N 1
ATOM 1617 C CA . HIS B 1 44 ? -8.641 20.703 -1.039 1 90.19 44 HIS B CA 1
ATOM 1618 C C . HIS B 1 44 ? -10.102 20.625 -1.448 1 90.19 44 HIS B C 1
ATOM 1620 O O . HIS B 1 44 ? -10.617 19.547 -1.722 1 90.19 44 HIS B O 1
ATOM 1626 N N . LYS B 1 45 ? -10.852 21.781 -1.417 1 94 45 LYS B N 1
ATOM 1627 C CA . LYS B 1 45 ? -12.219 21.922 -1.896 1 94 45 LYS B CA 1
ATOM 1628 C C . LYS B 1 45 ? -13.172 21 -1.138 1 94 45 LYS B C 1
ATOM 1630 O O . LYS B 1 45 ? -14.148 20.5 -1.7 1 94 45 LYS B O 1
ATOM 1635 N N . LYS B 1 46 ? -12.844 20.656 0.075 1 95.69 46 LYS B N 1
ATOM 1636 C CA . LYS B 1 46 ? -13.688 19.828 0.925 1 95.69 46 LYS B CA 1
ATOM 1637 C C . LYS B 1 46 ? -14.406 20.656 1.977 1 95.69 46 LYS B C 1
ATOM 1639 O O . LYS B 1 46 ? -13.836 21.594 2.539 1 95.69 46 LYS B O 1
ATOM 1644 N N . PRO B 1 47 ? -15.648 20.328 2.197 1 95.12 47 PRO B N 1
ATOM 1645 C CA . PRO B 1 47 ? -16.391 21.094 3.205 1 95.12 47 PRO B CA 1
ATOM 1646 C C . PRO B 1 47 ? -15.805 20.938 4.609 1 95.12 47 PRO B C 1
ATOM 1648 O O . PRO B 1 47 ? -15.375 19.844 4.98 1 95.12 47 PRO B O 1
ATOM 1651 N N . ALA B 1 48 ? -15.867 22.062 5.309 1 95 48 ALA B N 1
ATOM 1652 C CA . ALA B 1 48 ? -15.453 22 6.707 1 95 48 ALA B CA 1
ATOM 1653 C C . ALA B 1 48 ? -16.281 20.984 7.48 1 95 48 ALA B C 1
ATOM 1655 O O . ALA B 1 48 ? -17.5 20.906 7.305 1 95 48 ALA B O 1
ATOM 1656 N N . GLY B 1 49 ? -15.523 20.141 8.266 1 95.19 49 GLY B N 1
ATOM 1657 C CA . GLY B 1 49 ? -16.219 19.156 9.078 1 95.19 49 GLY B CA 1
ATOM 1658 C C . GLY B 1 49 ? -16.266 17.781 8.43 1 95.19 49 GLY B C 1
ATOM 1659 O O . GLY B 1 49 ? -16.594 16.797 9.094 1 95.19 49 GLY B O 1
ATOM 1660 N N . SER B 1 50 ? -15.961 17.734 7.176 1 96.62 50 SER B N 1
ATOM 1661 C CA . SER B 1 50 ? -15.945 16.422 6.512 1 96.62 50 SER B CA 1
ATOM 1662 C C . SER B 1 50 ? -14.688 15.641 6.867 1 96.62 50 SER B C 1
ATOM 1664 O O . SER B 1 50 ? -13.68 16.219 7.293 1 96.62 50 SER B O 1
ATOM 1666 N N . VAL B 1 51 ? -14.711 14.375 6.785 1 97.62 51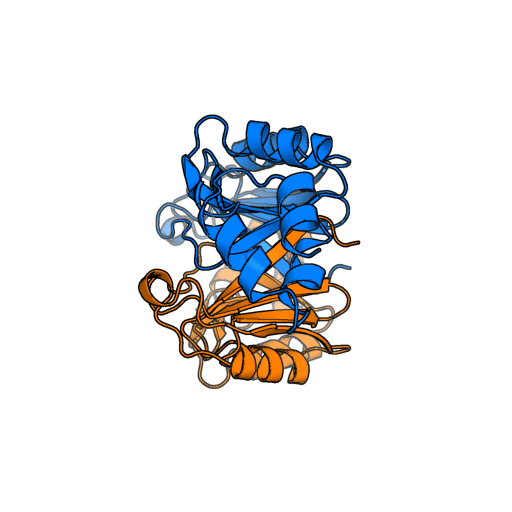 VAL B N 1
ATOM 1667 C CA . VAL B 1 51 ? -13.602 13.492 7.133 1 97.62 51 VAL B CA 1
ATOM 1668 C C . VAL B 1 51 ? -12.43 13.734 6.184 1 97.62 51 VAL B C 1
ATOM 1670 O O . VAL B 1 51 ? -12.609 13.758 4.965 1 97.62 51 VAL B O 1
ATOM 1673 N N . MET B 1 52 ? -11.297 13.938 6.727 1 97.69 52 MET B N 1
ATOM 1674 C CA . MET B 1 52 ? -10.07 14.07 5.941 1 97.69 52 MET B CA 1
ATOM 1675 C C . MET B 1 52 ? -9.305 12.75 5.895 1 97.69 52 MET B C 1
ATOM 1677 O O . MET B 1 52 ? -9.117 12.172 4.82 1 97.69 52 MET B O 1
ATOM 1681 N N . THR B 1 53 ? -8.953 12.234 7.109 1 98.31 53 THR B N 1
ATOM 1682 C CA . THR B 1 53 ? -8.266 10.953 7.156 1 98.31 53 THR B CA 1
ATOM 1683 C C . THR B 1 53 ? -8.875 10.047 8.227 1 98.31 53 THR B C 1
ATOM 1685 O O . THR B 1 53 ? -9.492 10.531 9.172 1 98.31 53 THR B O 1
ATOM 1688 N N . ILE B 1 54 ? -8.734 8.789 8.031 1 98.38 54 ILE B N 1
ATOM 1689 C CA . ILE B 1 54 ? -9.031 7.766 9.031 1 98.38 54 ILE B CA 1
ATOM 1690 C C . ILE B 1 54 ? -7.82 6.848 9.195 1 98.38 54 ILE B C 1
ATOM 1692 O O . ILE B 1 54 ? -7.41 6.172 8.25 1 98.38 54 ILE B O 1
ATOM 1696 N N . LEU B 1 55 ? -7.223 6.918 10.328 1 97.75 55 LEU B N 1
ATOM 1697 C CA . LEU B 1 55 ? -6.266 5.887 10.711 1 97.75 55 LEU B CA 1
ATOM 1698 C C . LEU B 1 55 ? -6.988 4.641 11.219 1 97.75 55 LEU B C 1
ATOM 1700 O O . LEU B 1 55 ? -7.793 4.719 12.141 1 97.75 55 LEU B O 1
ATOM 1704 N N . PHE B 1 56 ? -6.699 3.494 10.578 1 97.75 56 PHE B N 1
ATOM 1705 C CA . PHE B 1 56 ? -7.395 2.273 10.961 1 97.75 56 PHE B CA 1
ATOM 1706 C C . PHE B 1 56 ? -6.453 1.074 10.906 1 97.75 56 PHE B C 1
ATOM 1708 O O . PHE B 1 56 ? -5.336 1.179 10.406 1 97.75 56 PHE B O 1
ATOM 1715 N N . ASN B 1 57 ? -6.922 0.045 11.578 1 96.81 57 ASN B N 1
ATOM 1716 C CA . ASN B 1 57 ? -6.141 -1.183 11.688 1 96.81 57 ASN B CA 1
ATOM 1717 C C . ASN B 1 57 ? -6.875 -2.371 11.07 1 96.81 57 ASN B C 1
ATOM 1719 O O . ASN B 1 57 ? -8.086 -2.512 11.234 1 96.81 57 ASN B O 1
ATOM 1723 N N . LEU B 1 58 ? -6.141 -3.135 10.242 1 96.69 58 LEU B N 1
ATOM 1724 C CA . LEU B 1 58 ? -6.609 -4.438 9.773 1 96.69 58 LEU B CA 1
ATOM 1725 C C . LEU B 1 58 ? -5.617 -5.535 10.148 1 96.69 58 LEU B C 1
ATOM 1727 O O . LEU B 1 58 ? -4.48 -5.535 9.664 1 96.69 58 LEU B O 1
ATOM 1731 N N . ASN B 1 59 ? -6.055 -6.457 11.008 1 93.88 59 ASN B N 1
ATOM 1732 C CA . ASN B 1 59 ? -5.238 -7.605 11.391 1 93.88 59 ASN B CA 1
ATOM 1733 C C . ASN B 1 59 ? -3.885 -7.172 11.945 1 93.88 59 ASN B C 1
ATOM 1735 O O . ASN B 1 59 ? -2.852 -7.734 11.57 1 93.88 59 ASN B O 1
ATOM 1739 N N . GLY B 1 60 ? -3.834 -6.098 12.68 1 92.25 60 GLY B N 1
ATOM 1740 C CA . GLY B 1 60 ? -2.633 -5.668 13.375 1 92.25 60 GLY B CA 1
ATOM 1741 C C . GLY B 1 60 ? -1.787 -4.699 12.57 1 92.25 60 GLY B C 1
ATOM 1742 O O . GLY B 1 60 ? -0.739 -4.246 13.039 1 92.25 60 GLY B O 1
ATOM 1743 N N . GLN B 1 61 ? -2.186 -4.375 11.383 1 95.06 61 GLN B N 1
ATOM 1744 C CA . GLN B 1 61 ? -1.466 -3.428 10.531 1 95.06 61 GLN B CA 1
ATOM 1745 C C . GLN B 1 61 ? -2.256 -2.135 10.359 1 95.06 61 GLN B C 1
ATOM 1747 O O . GLN B 1 61 ? -3.465 -2.168 10.117 1 95.06 61 GLN B O 1
ATOM 1752 N N . GLN B 1 62 ? -1.574 -1.052 10.367 1 96.62 62 GLN B N 1
ATOM 1753 C CA . GLN B 1 62 ? -2.223 0.25 10.25 1 96.62 62 GLN B CA 1
ATOM 1754 C C . GLN B 1 62 ? -2.279 0.711 8.797 1 96.62 62 GLN B C 1
ATOM 1756 O O . GLN B 1 62 ? -1.328 0.508 8.039 1 96.62 62 GLN B O 1
ATOM 1761 N N . TYR B 1 63 ? -3.342 1.39 8.523 1 98 63 TYR B N 1
ATOM 1762 C CA . TYR B 1 63 ? -3.59 2.061 7.254 1 98 63 TYR B CA 1
ATOM 1763 C C . TYR B 1 63 ? -4.164 3.453 7.477 1 98 63 TYR B C 1
ATOM 1765 O O . TYR B 1 63 ? -4.738 3.736 8.531 1 98 63 TYR B O 1
ATOM 1773 N N . VAL B 1 64 ? -3.979 4.23 6.477 1 98.56 64 VAL B N 1
ATOM 1774 C CA . VAL B 1 64 ? -4.652 5.523 6.453 1 98.56 64 VAL B CA 1
ATOM 1775 C C . VAL B 1 64 ? -5.566 5.609 5.23 1 98.56 64 VAL B C 1
ATOM 1777 O O . VAL B 1 64 ? -5.18 5.211 4.129 1 98.56 64 VAL B O 1
ATOM 1780 N N . ALA B 1 65 ? -6.73 5.938 5.453 1 98.81 65 ALA B N 1
ATOM 1781 C CA . ALA B 1 65 ? -7.625 6.355 4.375 1 98.81 65 ALA B CA 1
ATOM 1782 C C . ALA B 1 65 ? -7.719 7.875 4.301 1 98.81 65 ALA B C 1
ATOM 1784 O O . ALA B 1 65 ? -7.965 8.539 5.312 1 98.81 65 ALA B O 1
ATOM 1785 N N . LEU B 1 66 ? -7.531 8.43 3.162 1 98.56 66 LEU B N 1
ATOM 1786 C CA . LEU B 1 66 ? -7.52 9.875 2.943 1 98.56 66 LEU B CA 1
ATOM 1787 C C . LEU B 1 66 ? -8.586 10.273 1.927 1 98.56 66 LEU B C 1
ATOM 1789 O O . LEU B 1 66 ? -8.602 9.758 0.807 1 98.56 66 LEU B O 1
ATOM 1793 N N . ASN B 1 67 ? -9.5 11.133 2.34 1 98.5 67 ASN B N 1
ATOM 1794 C CA . ASN B 1 67 ? -10.352 11.797 1.356 1 98.5 67 ASN B CA 1
ATOM 1795 C C . ASN B 1 67 ? -9.641 12.969 0.69 1 98.5 67 ASN B C 1
ATOM 1797 O O . ASN B 1 67 ? -9.648 14.086 1.212 1 98.5 67 ASN B O 1
ATOM 1801 N N . GLY B 1 68 ? -9.078 12.672 -0.461 1 97.25 68 GLY B N 1
ATOM 1802 C CA . GLY B 1 68 ? -8.266 13.688 -1.116 1 97.25 68 GLY B CA 1
ATOM 1803 C C . GLY B 1 68 ? -8.938 14.289 -2.332 1 97.25 68 GLY B C 1
ATOM 1804 O O . GLY B 1 68 ? -8.461 15.289 -2.877 1 97.25 68 GLY B O 1
ATOM 1805 N N . GLY B 1 69 ? -10.039 13.672 -2.789 1 96.69 69 GLY B N 1
ATOM 1806 C CA . GLY B 1 69 ? -10.734 14.172 -3.965 1 96.69 69 GLY B CA 1
ATOM 1807 C C . GLY B 1 69 ? -10.562 13.289 -5.18 1 96.69 69 GLY B C 1
ATOM 1808 O O . GLY B 1 69 ? -10.055 12.172 -5.074 1 96.69 69 GLY B O 1
ATOM 1809 N N . PRO B 1 70 ? -11.031 13.742 -6.289 1 96.12 70 PRO B N 1
ATOM 1810 C CA . PRO B 1 70 ? -11.164 12.875 -7.465 1 96.12 70 PRO B CA 1
ATOM 1811 C C . PRO B 1 70 ? -9.891 12.836 -8.312 1 96.12 70 PRO B C 1
ATOM 1813 O O . PRO B 1 70 ? -9.859 12.172 -9.352 1 96.12 70 PRO B O 1
ATOM 1816 N N . GLU B 1 71 ? -8.836 13.461 -7.836 1 95.25 71 GLU B N 1
ATOM 1817 C CA . GLU B 1 71 ? -7.641 13.672 -8.648 1 95.25 71 GLU B CA 1
ATOM 1818 C C . GLU B 1 71 ? -6.957 12.344 -8.969 1 95.25 71 GLU B C 1
ATOM 1820 O O . GLU B 1 71 ? -6.402 12.172 -10.062 1 95.25 71 GLU B O 1
ATOM 1825 N N . PHE B 1 72 ? -6.992 11.445 -8.039 1 96.62 72 PHE B N 1
ATOM 1826 C CA . PHE B 1 72 ? -6.285 10.18 -8.219 1 96.62 72 PHE B CA 1
ATOM 1827 C C . PHE B 1 72 ? -7.223 9 -8 1 96.62 72 PHE B C 1
ATOM 1829 O O . PHE B 1 72 ? -8.023 9 -7.059 1 96.62 72 PHE B O 1
ATOM 1836 N N . ARG B 1 73 ? -7.105 8.039 -8.844 1 96.94 73 ARG B N 1
ATOM 1837 C CA . ARG B 1 73 ? -7.883 6.809 -8.766 1 96.94 73 ARG B CA 1
ATOM 1838 C C . ARG B 1 73 ? -6.973 5.594 -8.625 1 96.94 73 ARG B C 1
ATOM 1840 O O . ARG B 1 73 ? -5.883 5.555 -9.203 1 96.94 73 ARG B O 1
ATOM 1847 N N . PHE B 1 74 ? -7.508 4.668 -7.918 1 98.38 74 PHE B N 1
ATOM 1848 C CA . PHE B 1 74 ? -6.75 3.43 -7.754 1 98.38 74 PHE B CA 1
ATOM 1849 C C . PHE B 1 74 ? -6.449 2.799 -9.109 1 98.38 74 PHE B C 1
ATOM 1851 O O . PHE B 1 74 ? -7.27 2.865 -10.023 1 98.38 74 PHE B O 1
ATOM 1858 N N . ASN B 1 75 ? -5.285 2.223 -9.25 1 97.25 75 ASN B N 1
ATOM 1859 C CA . ASN B 1 75 ? -4.906 1.292 -10.305 1 97.25 75 ASN B CA 1
ATOM 1860 C C . ASN B 1 75 ? -4.086 0.127 -9.758 1 97.25 75 ASN B C 1
ATOM 1862 O O . ASN B 1 75 ? -3.924 -0.008 -8.547 1 97.25 75 ASN B O 1
ATOM 1866 N N . GLU B 1 76 ? -3.635 -0.665 -10.539 1 97.38 76 GLU B N 1
ATOM 1867 C CA . GLU B 1 76 ? -3.021 -1.915 -10.094 1 97.38 76 GLU B CA 1
ATOM 1868 C C . GLU B 1 76 ? -1.57 -1.7 -9.68 1 97.38 76 GLU B C 1
ATOM 1870 O O . GLU B 1 76 ? -0.911 -2.629 -9.211 1 97.38 76 GLU B O 1
ATOM 1875 N N . SER B 1 77 ? -1.095 -0.458 -9.719 1 98.25 77 SER B N 1
ATOM 1876 C CA . SER B 1 77 ? 0.325 -0.212 -9.484 1 98.25 77 SER B CA 1
ATOM 1877 C C . SER B 1 77 ? 0.714 -0.526 -8.047 1 98.25 77 SER B C 1
ATOM 1879 O O . SER B 1 77 ? 1.869 -0.857 -7.77 1 98.25 77 SER B O 1
ATOM 1881 N N . ILE B 1 78 ? -0.191 -0.318 -7.129 1 98.81 78 ILE B N 1
ATOM 1882 C CA . ILE B 1 78 ? -0.046 -0.861 -5.781 1 98.81 78 ILE B CA 1
ATOM 1883 C C . ILE B 1 78 ? -1.299 -1.649 -5.406 1 98.81 78 ILE B C 1
ATOM 1885 O O . ILE B 1 78 ? -2.416 -1.137 -5.508 1 98.81 78 ILE B O 1
ATOM 1889 N N . SER B 1 79 ? -1.135 -2.871 -5.074 1 98.81 79 SER B N 1
ATOM 1890 C CA . SER B 1 79 ? -2.211 -3.748 -4.621 1 98.81 79 SER B CA 1
ATOM 1891 C C . SER B 1 79 ? -1.945 -4.27 -3.213 1 98.81 79 SER B C 1
ATOM 1893 O O . SER B 1 79 ? -0.854 -4.082 -2.672 1 98.81 79 SER B O 1
ATOM 1895 N N . LEU B 1 80 ? -2.928 -4.789 -2.619 1 98.75 80 LEU B N 1
ATOM 1896 C CA . LEU B 1 80 ? -2.807 -5.43 -1.315 1 98.75 80 LEU B CA 1
ATOM 1897 C C . LEU B 1 80 ? -3.023 -6.938 -1.431 1 98.75 80 LEU B C 1
ATOM 1899 O O . LEU B 1 80 ? -4.078 -7.383 -1.885 1 98.75 80 LEU B O 1
ATOM 1903 N N . MET B 1 81 ? -2.01 -7.684 -1.049 1 98.5 81 MET B N 1
ATOM 1904 C CA . MET B 1 81 ? -2.055 -9.141 -1.113 1 98.5 81 MET B CA 1
ATOM 1905 C C . MET B 1 81 ? -2.547 -9.727 0.206 1 98.5 81 MET B C 1
ATOM 1907 O O . MET B 1 81 ? -1.972 -9.461 1.263 1 98.5 81 MET B O 1
ATOM 1911 N N . VAL B 1 82 ? -3.582 -10.477 0.137 1 98.12 82 VAL B N 1
ATOM 1912 C CA . VAL B 1 82 ? -4.07 -11.195 1.309 1 98.12 82 VAL B CA 1
ATOM 1913 C C . VAL B 1 82 ? -3.559 -12.633 1.281 1 98.12 82 VAL B C 1
ATOM 1915 O O . VAL B 1 82 ? -3.914 -13.406 0.391 1 98.12 82 VAL B O 1
ATOM 1918 N N . ASN B 1 83 ? -2.805 -12.938 2.25 1 97.19 83 ASN B N 1
ATOM 1919 C CA . ASN B 1 83 ? -2.279 -14.289 2.381 1 97.19 83 ASN B CA 1
ATOM 1920 C C . ASN B 1 83 ? -3.252 -15.203 3.123 1 97.19 83 ASN B C 1
ATOM 1922 O O . ASN B 1 83 ? -3.631 -14.914 4.262 1 97.19 83 ASN B O 1
ATOM 1926 N N . CYS B 1 84 ? -3.574 -16.328 2.49 1 97.69 84 CYS B N 1
ATOM 1927 C CA . CYS B 1 84 ? -4.582 -17.203 3.059 1 97.69 84 CYS B CA 1
ATOM 1928 C C . CYS B 1 84 ? -3.99 -18.578 3.387 1 97.69 84 CYS B C 1
ATOM 1930 O O . CYS B 1 84 ? -3.273 -19.156 2.572 1 97.69 84 CYS B O 1
ATOM 1932 N N . ASP B 1 85 ? -4.34 -19.109 4.527 1 95.69 85 ASP B N 1
ATOM 1933 C CA . ASP B 1 85 ? -3.803 -20.375 5.004 1 95.69 85 ASP B CA 1
ATOM 1934 C C . ASP B 1 85 ? -4.621 -21.562 4.473 1 95.69 85 ASP B C 1
ATOM 1936 O O . ASP B 1 85 ? -4.094 -22.656 4.309 1 95.69 85 ASP B O 1
ATOM 1940 N N . THR B 1 86 ? -5.906 -21.391 4.348 1 97.62 86 THR B N 1
ATOM 1941 C CA . THR B 1 86 ? -6.801 -22.453 3.934 1 97.62 86 THR B CA 1
ATOM 1942 C C . THR B 1 86 ? -7.645 -22.031 2.734 1 97.62 86 THR B C 1
ATOM 1944 O O . THR B 1 86 ? -7.77 -20.844 2.453 1 97.62 86 THR B O 1
ATOM 1947 N N . GLN B 1 87 ? -8.172 -23.031 2.078 1 98.56 87 GLN B N 1
ATOM 1948 C CA . GLN B 1 87 ? -9.062 -22.75 0.962 1 98.56 87 GLN B CA 1
ATOM 1949 C C . GLN B 1 87 ? -10.297 -21.969 1.427 1 98.56 87 GLN B C 1
ATOM 1951 O O . GLN B 1 87 ? -10.766 -21.078 0.731 1 98.56 87 GLN B O 1
ATOM 1956 N N . ASP B 1 88 ? -10.805 -22.312 2.598 1 98.56 88 ASP B N 1
ATOM 1957 C CA . ASP B 1 88 ? -11.977 -21.641 3.137 1 98.56 88 ASP B CA 1
ATOM 1958 C C . ASP B 1 88 ? -11.711 -20.141 3.328 1 98.56 88 ASP B C 1
ATOM 1960 O O . ASP B 1 88 ? -12.555 -19.312 3.002 1 98.56 88 ASP B O 1
ATOM 1964 N N . GLU B 1 89 ? -10.609 -19.844 3.848 1 97.94 89 GLU B N 1
ATOM 1965 C CA . GLU B 1 89 ? -10.234 -18.453 4.047 1 97.94 89 GLU B CA 1
ATOM 1966 C C . GLU B 1 89 ? -10.102 -17.719 2.715 1 97.94 89 GLU B C 1
ATOM 1968 O O . GLU B 1 89 ? -10.578 -16.594 2.574 1 97.94 89 GLU B O 1
ATOM 1973 N N . LEU B 1 90 ? -9.438 -18.375 1.786 1 98.62 90 LEU B N 1
ATOM 1974 C CA . LEU B 1 90 ? -9.273 -17.812 0.45 1 98.62 90 LEU B CA 1
ATOM 1975 C C . LEU B 1 90 ? -10.633 -17.531 -0.188 1 98.62 90 LEU B C 1
ATOM 1977 O O . LEU B 1 90 ? -10.867 -16.438 -0.718 1 98.62 90 LEU B O 1
ATOM 1981 N N . ASP B 1 91 ? -11.531 -18.516 -0.075 1 98.69 91 ASP B N 1
ATOM 1982 C CA . ASP B 1 91 ? -12.867 -18.359 -0.626 1 98.69 91 ASP B CA 1
ATOM 1983 C C . ASP B 1 91 ? -13.609 -17.203 0.037 1 98.69 91 ASP B C 1
ATOM 1985 O O . ASP B 1 91 ? -14.336 -16.469 -0.628 1 98.69 91 ASP B O 1
ATOM 1989 N N . TYR B 1 92 ? -13.422 -17.078 1.278 1 98.25 92 TYR B N 1
ATOM 1990 C CA . TYR B 1 92 ? -14.086 -16.031 2.041 1 98.25 92 TYR B CA 1
ATOM 1991 C C . TYR B 1 92 ? -13.672 -14.648 1.536 1 98.25 92 TYR B C 1
ATOM 1993 O O . TYR B 1 92 ? -14.523 -13.836 1.161 1 98.25 92 TYR B O 1
ATOM 2001 N N . PHE B 1 93 ? -12.391 -14.367 1.481 1 98.38 93 PHE B N 1
ATOM 2002 C CA . PHE B 1 93 ? -11.914 -13.055 1.073 1 98.38 93 PHE B CA 1
ATOM 2003 C C . PHE B 1 93 ? -12.234 -12.797 -0.393 1 98.38 93 PHE B C 1
ATOM 2005 O O . PHE B 1 93 ? -12.539 -11.664 -0.774 1 98.38 93 PHE B O 1
ATOM 2012 N N . TRP B 1 94 ? -12.133 -13.867 -1.215 1 98.81 94 TRP B N 1
ATOM 2013 C CA . TRP B 1 94 ? -12.492 -13.719 -2.621 1 98.81 94 TRP B CA 1
ATOM 2014 C C . TRP B 1 94 ? -13.938 -13.25 -2.766 1 98.81 94 TRP B C 1
ATOM 2016 O O . TRP B 1 94 ? -14.219 -12.281 -3.475 1 98.81 94 TRP B O 1
ATOM 2026 N N . LYS B 1 95 ? -14.789 -13.898 -2.049 1 98.38 95 LYS B N 1
ATOM 2027 C CA . LYS B 1 95 ? -16.219 -13.586 -2.109 1 98.38 95 LYS B CA 1
ATOM 2028 C C . LYS B 1 95 ? -16.484 -12.172 -1.596 1 98.38 95 LYS B C 1
ATOM 2030 O O . LYS B 1 95 ? -17.156 -11.391 -2.26 1 98.38 95 LYS B O 1
ATOM 2035 N N . GLU B 1 96 ? -16 -11.844 -0.487 1 98.25 96 GLU B N 1
ATOM 2036 C CA . GLU B 1 96 ? -16.297 -10.562 0.151 1 98.25 96 GLU B CA 1
ATOM 2037 C C . GLU B 1 96 ? -15.727 -9.398 -0.649 1 98.25 96 GLU B C 1
ATOM 2039 O O . GLU B 1 96 ? -16.422 -8.422 -0.92 1 98.25 96 GLU B O 1
ATOM 2044 N N . LEU B 1 97 ? -14.445 -9.492 -1.105 1 98.38 97 LEU B N 1
ATOM 2045 C CA . LEU B 1 97 ? -13.758 -8.352 -1.699 1 98.38 97 LEU B CA 1
ATOM 2046 C C . LEU B 1 97 ? -14.141 -8.188 -3.166 1 98.38 97 LEU B C 1
ATOM 2048 O O . LEU B 1 97 ? -13.992 -7.109 -3.738 1 98.38 97 LEU B O 1
ATOM 2052 N N . SER B 1 98 ? -14.594 -9.203 -3.762 1 98.19 98 SER B N 1
ATOM 2053 C CA . SER B 1 98 ? -15 -9.07 -5.156 1 98.19 98 SER B CA 1
ATOM 2054 C C . SER B 1 98 ? -16.469 -8.688 -5.27 1 98.19 98 SER B C 1
ATOM 2056 O O . SER B 1 98 ? -16.953 -8.383 -6.363 1 98.19 98 SER B O 1
ATOM 2058 N N . ALA B 1 99 ? -17.188 -8.688 -4.051 1 96.44 99 ALA B N 1
ATOM 2059 C CA . ALA B 1 99 ? -18.594 -8.312 -4.062 1 96.44 99 ALA B CA 1
ATOM 2060 C C . ALA B 1 99 ? -18.797 -6.926 -4.66 1 96.44 99 ALA B C 1
ATOM 2062 O O . ALA B 1 99 ? -18.203 -5.953 -4.188 1 96.44 99 ALA B O 1
ATOM 2063 N N . ASP B 1 100 ? -19.484 -6.766 -5.695 1 96.62 100 ASP B N 1
ATOM 2064 C CA . ASP B 1 100 ? -19.766 -5.527 -6.414 1 96.62 100 ASP B CA 1
ATOM 2065 C C . ASP B 1 100 ? -18.5 -4.961 -7.055 1 96.62 100 ASP B C 1
ATOM 2067 O O . ASP B 1 100 ? -18.422 -3.756 -7.301 1 96.62 100 ASP B O 1
ATOM 2071 N N . GLY B 1 101 ? -17.484 -5.746 -7.062 1 97.81 101 GLY B N 1
ATOM 2072 C CA . GLY B 1 101 ? -16.234 -5.41 -7.727 1 97.81 101 GLY B CA 1
ATOM 2073 C C . GLY B 1 101 ? -16.016 -6.191 -9.008 1 97.81 101 GLY B C 1
ATOM 2074 O O . GLY B 1 101 ? -16.953 -6.418 -9.773 1 97.81 101 GLY B O 1
ATOM 2075 N N . GLU B 1 102 ? -14.727 -6.445 -9.273 1 98.25 102 GLU B N 1
ATOM 2076 C CA . GLU B 1 102 ? -14.367 -7.141 -10.5 1 98.25 102 GLU B CA 1
ATOM 2077 C C . GLU B 1 102 ? -13.312 -8.219 -10.242 1 98.25 102 GLU B C 1
ATOM 2079 O O . GLU B 1 102 ? -12.242 -7.93 -9.703 1 98.25 102 GLU B O 1
ATOM 2084 N N . GLU B 1 103 ? -13.695 -9.438 -10.609 1 98.38 103 GLU B N 1
ATOM 2085 C CA . GLU B 1 103 ? -12.727 -10.531 -10.523 1 98.38 103 GLU B CA 1
ATOM 2086 C C . GLU B 1 103 ? -11.695 -10.453 -11.641 1 98.38 103 GLU B C 1
ATOM 2088 O O . GLU B 1 103 ? -12.031 -10.109 -12.781 1 98.38 103 GLU B O 1
ATOM 2093 N N . GLY B 1 104 ? -10.492 -10.734 -11.359 1 97.75 104 GLY B N 1
ATOM 2094 C CA . GLY B 1 104 ? -9.422 -10.797 -12.336 1 97.75 104 GLY B CA 1
ATOM 2095 C C . GLY B 1 104 ? -8.719 -12.141 -12.375 1 97.75 104 GLY B C 1
ATOM 2096 O O . GLY B 1 104 ? -9.117 -13.07 -11.672 1 97.75 104 GLY B O 1
ATOM 2097 N N . PRO B 1 105 ? -7.797 -12.242 -13.219 1 97.12 105 PRO B N 1
ATOM 2098 C CA . PRO B 1 105 ? -7.059 -13.5 -13.344 1 97.12 105 PRO B CA 1
ATOM 2099 C C . PRO B 1 105 ? -6.055 -13.703 -12.211 1 97.12 105 PRO B C 1
ATOM 2101 O O . PRO B 1 105 ? -5.613 -12.734 -11.586 1 97.12 105 PRO B O 1
ATOM 2104 N N . CYS B 1 106 ? -5.738 -14.969 -11.914 1 97.94 106 CYS B N 1
ATOM 2105 C CA . CYS B 1 106 ? -4.613 -15.391 -11.094 1 97.94 106 CYS B CA 1
ATOM 2106 C C . CYS B 1 106 ? -4.719 -14.805 -9.688 1 97.94 106 CYS B C 1
ATOM 2108 O O . CYS B 1 106 ? -3.709 -14.414 -9.094 1 97.94 106 CYS B O 1
ATOM 2110 N N . GLY B 1 107 ? -5.93 -14.641 -9.195 1 98.62 107 GLY B N 1
ATOM 2111 C CA . GLY B 1 107 ? -6.117 -14.258 -7.805 1 98.62 107 GLY B CA 1
ATOM 2112 C C . GLY B 1 107 ? -6.289 -12.766 -7.617 1 98.62 107 GLY B C 1
ATOM 2113 O O . GLY B 1 107 ? -6.43 -12.281 -6.488 1 98.62 107 GLY B O 1
ATOM 2114 N N . TRP B 1 108 ? -6.211 -12 -8.758 1 98.69 108 TRP B N 1
ATOM 2115 C CA . TRP B 1 108 ? -6.406 -10.562 -8.68 1 98.69 108 TRP B CA 1
ATOM 2116 C C . TRP B 1 108 ? -7.895 -10.211 -8.656 1 98.69 108 TRP B C 1
ATOM 2118 O O . TRP B 1 108 ? -8.711 -10.922 -9.242 1 98.69 108 TRP B O 1
ATOM 2128 N N . LEU B 1 109 ? -8.227 -9.195 -8.016 1 98.75 109 LEU B N 1
ATOM 2129 C CA . LEU B 1 109 ? -9.57 -8.625 -8.094 1 98.75 109 LEU B CA 1
ATOM 2130 C C . LEU B 1 109 ? -9.562 -7.145 -7.734 1 98.75 109 LEU B C 1
ATOM 2132 O O . LEU B 1 109 ? -8.57 -6.637 -7.203 1 98.75 109 LEU B O 1
ATOM 2136 N N . LYS B 1 110 ? -10.57 -6.453 -8.148 1 98.56 110 LYS B N 1
ATOM 2137 C CA . LYS B 1 110 ? -10.859 -5.086 -7.715 1 98.56 110 LYS B CA 1
ATOM 2138 C C . LYS B 1 110 ? -12.125 -5.035 -6.859 1 98.56 110 LYS B C 1
ATOM 2140 O O . LYS B 1 110 ? -13.141 -5.629 -7.215 1 98.56 110 LYS B O 1
ATOM 2145 N N . ASP B 1 111 ? -12.023 -4.367 -5.734 1 98.62 111 ASP B N 1
ATOM 2146 C CA . ASP B 1 111 ? -13.227 -4.281 -4.906 1 98.62 111 ASP B CA 1
ATOM 2147 C C . ASP B 1 111 ? -14.117 -3.127 -5.352 1 98.62 111 ASP B C 1
ATOM 2149 O O . ASP B 1 111 ? -13.812 -2.445 -6.332 1 98.62 111 ASP B O 1
ATOM 2153 N N . LYS B 1 112 ? -15.195 -2.9 -4.664 1 98.38 112 LYS B N 1
ATOM 2154 C CA . LYS B 1 112 ? -16.219 -1.954 -5.086 1 98.38 112 LYS B CA 1
ATOM 2155 C C . LYS B 1 112 ? -15.711 -0.52 -5.031 1 98.38 112 LYS B C 1
ATOM 2157 O O . LYS B 1 112 ? -16.312 0.385 -5.613 1 98.38 112 LYS B O 1
ATOM 2162 N N . PHE B 1 113 ? -14.625 -0.275 -4.344 1 98.5 113 PHE B N 1
ATOM 2163 C CA . PHE B 1 113 ? -14.047 1.062 -4.262 1 98.5 113 PHE B CA 1
ATOM 2164 C C . PHE B 1 113 ? -12.945 1.241 -5.301 1 98.5 113 PHE B C 1
ATOM 2166 O O . PHE B 1 113 ? -12.383 2.33 -5.438 1 98.5 113 PHE B O 1
ATOM 2173 N N . GLY B 1 114 ? -12.594 0.179 -5.965 1 98.25 114 GLY B N 1
ATOM 2174 C CA . GLY B 1 114 ? -11.594 0.245 -7.02 1 98.25 114 GLY B CA 1
ATOM 2175 C C . GLY B 1 114 ? -10.211 -0.205 -6.562 1 98.25 114 GLY B C 1
ATOM 2176 O O . GLY B 1 114 ? -9.273 -0.233 -7.355 1 98.25 114 GLY B O 1
ATOM 2177 N N . LEU B 1 115 ? -10.07 -0.548 -5.359 1 98.75 115 LEU B N 1
ATOM 2178 C CA . LEU B 1 115 ? -8.797 -1.006 -4.816 1 98.75 115 LEU B CA 1
ATOM 2179 C C . LEU B 1 115 ? -8.445 -2.395 -5.34 1 98.75 115 LEU B C 1
ATOM 2181 O O . LEU B 1 115 ? -9.297 -3.285 -5.367 1 98.75 115 LEU B O 1
ATOM 2185 N N . SER B 1 116 ? -7.215 -2.58 -5.809 1 98.81 116 SER B N 1
ATOM 2186 C CA . SER B 1 116 ? -6.754 -3.867 -6.312 1 98.81 116 SER B CA 1
ATOM 2187 C C . SER B 1 116 ? -6.273 -4.766 -5.18 1 98.81 116 SER B C 1
ATOM 2189 O O . SER B 1 116 ? -5.477 -4.344 -4.34 1 98.81 116 SER B O 1
ATOM 2191 N N . TRP B 1 117 ? -6.711 -6.012 -5.23 1 98.88 117 TRP B N 1
ATOM 2192 C CA . TRP B 1 117 ? -6.316 -7.031 -4.266 1 98.88 117 TRP B CA 1
ATOM 2193 C C . TRP B 1 117 ? -5.742 -8.258 -4.969 1 98.88 117 TRP B C 1
ATOM 2195 O O . TRP B 1 117 ? -6.059 -8.516 -6.133 1 98.88 117 TRP B O 1
ATOM 2205 N N . GLN B 1 118 ? -4.898 -8.914 -4.312 1 98.81 118 GLN B N 1
ATOM 2206 C CA . GLN B 1 118 ? -4.504 -10.281 -4.641 1 98.81 118 GLN B CA 1
ATOM 2207 C C . GLN B 1 118 ? -4.844 -11.242 -3.508 1 98.81 118 GLN B C 1
ATOM 2209 O O . GLN B 1 118 ? -4.395 -11.062 -2.373 1 98.81 118 GLN B O 1
ATOM 2214 N N . ILE B 1 119 ? -5.707 -12.211 -3.777 1 98.81 119 ILE B N 1
ATOM 2215 C CA . ILE B 1 119 ? -6.035 -13.227 -2.789 1 98.81 119 ILE B CA 1
ATOM 2216 C C . ILE B 1 119 ? -5.262 -14.508 -3.09 1 98.81 119 ILE B C 1
ATOM 2218 O O . ILE B 1 119 ? -5.57 -15.219 -4.051 1 98.81 119 ILE B O 1
ATOM 2222 N N . VAL B 1 120 ? -4.281 -14.797 -2.25 1 98.44 120 VAL B N 1
ATOM 2223 C CA . VAL B 1 120 ? -3.332 -15.836 -2.637 1 98.44 120 VAL B CA 1
ATOM 2224 C C . VAL B 1 120 ? -3.1 -16.781 -1.464 1 98.44 120 VAL B C 1
ATOM 2226 O O . VAL B 1 120 ? -3.17 -16.375 -0.302 1 98.44 120 VAL B O 1
ATOM 2229 N N . PRO B 1 121 ? -2.803 -18.047 -1.728 1 97.81 121 PRO B N 1
ATOM 2230 C CA . PRO B 1 121 ? -2.414 -18.938 -0.631 1 97.81 121 PRO B CA 1
ATOM 2231 C C . PRO B 1 121 ? -0.98 -18.703 -0.16 1 97.81 121 PRO B C 1
ATOM 2233 O O . PRO B 1 121 ? -0.106 -18.375 -0.968 1 97.81 121 PRO B O 1
ATOM 2236 N N . ASP B 1 122 ? -0.72 -19 1.078 1 95.25 122 ASP B N 1
ATOM 2237 C CA . ASP B 1 122 ? 0.585 -18.812 1.705 1 95.25 122 ASP B CA 1
ATOM 2238 C C . ASP B 1 122 ? 1.668 -19.594 0.966 1 95.25 122 ASP B C 1
ATOM 2240 O O . ASP B 1 122 ? 2.805 -19.125 0.848 1 95.25 122 ASP B O 1
ATOM 2244 N N . ILE B 1 123 ? 1.277 -20.672 0.409 1 94.38 123 ILE B N 1
ATOM 2245 C CA . ILE B 1 123 ? 2.252 -21.609 -0.127 1 94.38 123 ILE B CA 1
ATOM 2246 C C . ILE B 1 123 ? 2.656 -21.188 -1.537 1 94.38 123 ILE B C 1
ATOM 2248 O O . ILE B 1 123 ? 3.613 -21.719 -2.102 1 94.38 123 ILE B O 1
ATOM 2252 N N . LEU B 1 124 ? 1.976 -20.25 -2.131 1 96.06 124 LEU B N 1
ATOM 2253 C CA . LEU B 1 124 ? 2.146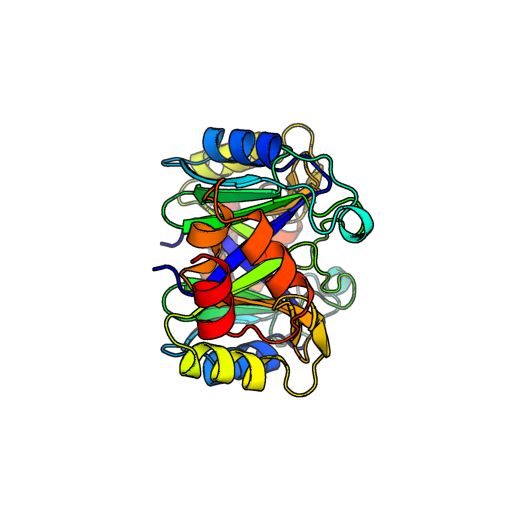 -19.938 -3.547 1 96.06 124 LEU B CA 1
ATOM 2254 C C . LEU B 1 124 ? 3.57 -19.484 -3.836 1 96.06 124 LEU B C 1
ATOM 2256 O O . LEU B 1 124 ? 4.203 -19.953 -4.781 1 96.06 124 LEU B O 1
ATOM 2260 N N . ALA B 1 125 ? 4.066 -18.562 -3.047 1 92.31 125 ALA B N 1
ATOM 2261 C CA . ALA B 1 125 ? 5.41 -18.047 -3.258 1 92.31 125 ALA B CA 1
ATOM 2262 C C . ALA B 1 125 ? 6.449 -19.156 -3.197 1 92.31 125 ALA B C 1
ATOM 2264 O O . ALA B 1 125 ? 7.402 -19.172 -3.982 1 92.31 125 ALA B O 1
ATOM 2265 N N . GLU B 1 126 ? 6.211 -20.031 -2.24 1 92.94 126 GLU B N 1
ATOM 2266 C CA . GLU B 1 126 ? 7.125 -21.156 -2.113 1 92.94 126 GLU B CA 1
ATOM 2267 C C . GLU B 1 126 ? 7.086 -22.047 -3.357 1 92.94 126 GLU B C 1
ATOM 2269 O O . GLU B 1 126 ? 8.133 -22.453 -3.875 1 92.94 126 GLU B O 1
ATOM 2274 N N . LEU B 1 127 ? 5.914 -22.312 -3.812 1 95.94 127 LEU B N 1
ATOM 2275 C CA . LEU B 1 127 ? 5.75 -23.156 -4.996 1 95.94 127 LEU B CA 1
ATOM 2276 C C . LEU B 1 127 ? 6.395 -22.516 -6.215 1 95.94 127 LEU B C 1
ATOM 2278 O O . LEU B 1 127 ? 7.023 -23.188 -7.027 1 95.94 127 LEU B O 1
ATOM 2282 N N . LEU B 1 128 ? 6.324 -21.25 -6.34 1 95.44 128 LEU B N 1
ATOM 2283 C CA . LEU B 1 128 ? 6.805 -20.531 -7.52 1 95.44 128 LEU B CA 1
ATOM 2284 C C . LEU B 1 128 ? 8.312 -20.297 -7.441 1 95.44 128 LEU B C 1
ATOM 2286 O O . LEU B 1 128 ? 8.945 -20 -8.453 1 95.44 128 LEU B O 1
ATOM 2290 N N . SER B 1 129 ? 8.867 -20.406 -6.242 1 93.69 129 SER B N 1
ATOM 2291 C CA . SER B 1 129 ? 10.297 -20.172 -6.078 1 93.69 129 SER B CA 1
ATOM 2292 C C . SER B 1 129 ? 11.094 -21.453 -6.332 1 93.69 129 SER B C 1
ATOM 2294 O O . SER B 1 129 ? 12.32 -21.406 -6.48 1 93.69 129 SER B O 1
ATOM 2296 N N . ASP B 1 130 ? 10.406 -22.562 -6.367 1 93 130 ASP B N 1
ATOM 2297 C CA . ASP B 1 130 ? 11.039 -23.844 -6.668 1 93 130 ASP B CA 1
ATOM 2298 C C . ASP B 1 130 ? 11.219 -24.031 -8.172 1 93 130 ASP B C 1
ATOM 2300 O O . ASP B 1 130 ? 10.242 -24.219 -8.906 1 93 130 ASP B O 1
ATOM 2304 N N . HIS B 1 131 ? 12.453 -24.078 -8.617 1 88.69 131 HIS B N 1
ATOM 2305 C CA . HIS B 1 131 ? 12.781 -24.109 -10.039 1 88.69 131 HIS B CA 1
ATOM 2306 C C . HIS B 1 131 ? 12.219 -25.359 -10.703 1 88.69 131 HIS B C 1
ATOM 2308 O O . HIS B 1 131 ? 11.906 -25.359 -11.898 1 88.69 131 HIS B O 1
ATOM 2314 N N . GLN B 1 132 ? 12.078 -26.453 -9.93 1 90.94 132 GLN B N 1
ATOM 2315 C CA . GLN B 1 132 ? 11.594 -27.719 -10.484 1 90.94 132 GLN B CA 1
ATOM 2316 C C . GLN B 1 132 ? 10.07 -27.703 -10.609 1 90.94 132 GLN B C 1
ATOM 2318 O O . GLN B 1 132 ? 9.508 -28.469 -11.406 1 90.94 132 GLN B O 1
ATOM 2323 N N . LYS B 1 133 ? 9.414 -26.812 -9.906 1 95.38 133 LYS B N 1
ATOM 2324 C CA . LYS B 1 133 ? 7.957 -26.875 -9.812 1 95.38 133 LYS B CA 1
ATOM 2325 C C . LYS B 1 133 ? 7.316 -25.641 -10.461 1 95.38 133 LYS B C 1
ATOM 2327 O O . LYS B 1 133 ? 6.145 -25.688 -10.844 1 95.38 133 LYS B O 1
ATOM 2332 N N . SER B 1 134 ? 8.016 -24.594 -10.562 1 95.19 134 SER B N 1
ATOM 2333 C CA . SER B 1 134 ? 7.477 -23.281 -10.867 1 95.19 134 SER B CA 1
ATOM 2334 C C . SER B 1 134 ? 6.734 -23.281 -12.203 1 95.19 134 SER B C 1
ATOM 2336 O O . SER B 1 134 ? 5.656 -22.703 -12.32 1 95.19 134 SER B O 1
ATOM 2338 N N . GLU B 1 135 ? 7.266 -23.984 -13.211 1 95.06 135 GLU B N 1
ATOM 2339 C CA . GLU B 1 135 ? 6.648 -23.984 -14.531 1 95.06 135 GLU B CA 1
ATOM 2340 C C . GLU B 1 135 ? 5.285 -24.672 -14.5 1 95.06 135 GLU B C 1
ATOM 2342 O O . GLU B 1 135 ? 4.32 -24.188 -15.078 1 95.06 135 GLU B O 1
ATOM 2347 N N . LYS B 1 136 ? 5.227 -25.766 -13.836 1 96.44 136 LYS B N 1
ATOM 2348 C CA . LYS B 1 136 ? 3.979 -26.516 -13.734 1 96.44 136 LYS B CA 1
ATOM 2349 C C . LYS B 1 136 ? 2.934 -25.734 -12.945 1 96.44 136 LYS B C 1
ATOM 2351 O O . LYS B 1 136 ? 1.763 -25.688 -13.328 1 96.44 136 LYS B O 1
ATOM 2356 N N . VAL B 1 137 ? 3.35 -25.172 -11.898 1 97.5 137 VAL B N 1
ATOM 2357 C CA . VAL B 1 137 ? 2.451 -24.406 -11.047 1 97.5 137 VAL B CA 1
ATOM 2358 C C . VAL B 1 137 ? 1.919 -23.188 -11.82 1 97.5 137 VAL B C 1
ATOM 2360 O O . VAL B 1 137 ? 0.721 -22.906 -11.781 1 97.5 137 VAL B O 1
ATOM 2363 N N . MET B 1 138 ? 2.838 -22.547 -12.562 1 96.62 138 MET B N 1
ATOM 2364 C CA . MET B 1 138 ? 2.447 -21.375 -13.32 1 96.62 138 MET B CA 1
ATOM 2365 C C . MET B 1 138 ? 1.415 -21.734 -14.391 1 96.62 138 MET B C 1
ATOM 2367 O O . MET B 1 138 ? 0.461 -20.984 -14.609 1 96.62 138 MET B O 1
ATOM 2371 N N . ARG B 1 139 ? 1.585 -22.812 -14.977 1 95.75 139 ARG B N 1
ATOM 2372 C CA . ARG B 1 139 ? 0.658 -23.266 -16.016 1 95.75 139 ARG B CA 1
ATOM 2373 C C . ARG B 1 139 ? -0.76 -23.375 -15.461 1 95.75 139 ARG B C 1
ATOM 2375 O O . ARG B 1 139 ? -1.723 -22.984 -16.125 1 95.75 139 ARG B O 1
ATOM 2382 N N . VAL B 1 140 ? -0.865 -23.906 -14.266 1 97.31 140 VAL B N 1
ATOM 2383 C CA . VAL B 1 140 ? -2.168 -24.094 -13.633 1 97.31 140 VAL B CA 1
ATOM 2384 C C . VAL B 1 140 ? -2.684 -22.75 -13.125 1 97.31 140 VAL B C 1
ATOM 2386 O O . VAL B 1 140 ? -3.867 -22.438 -13.266 1 97.31 140 VAL B O 1
ATOM 2389 N N . LEU B 1 141 ? -1.793 -22 -12.547 1 97.5 141 LEU B N 1
ATOM 2390 C CA . LEU B 1 141 ? -2.133 -20.688 -12 1 97.5 141 LEU B CA 1
ATOM 2391 C C . LEU B 1 141 ? -2.756 -19.797 -13.07 1 97.5 141 LEU B C 1
ATOM 2393 O O . LEU B 1 141 ? -3.773 -19.141 -12.828 1 97.5 141 LEU B O 1
ATOM 2397 N N . LEU B 1 142 ? -2.176 -19.797 -14.266 1 95.88 142 LEU B N 1
ATOM 2398 C CA . LEU B 1 142 ? -2.586 -18.922 -15.359 1 95.88 142 LEU B CA 1
ATOM 2399 C C . LEU B 1 142 ? -4.004 -19.25 -15.812 1 95.88 142 LEU B C 1
ATOM 2401 O O . LEU B 1 142 ? -4.645 -18.453 -16.5 1 95.88 142 LEU B O 1
ATOM 2405 N N . GLN B 1 143 ? -4.508 -20.344 -15.398 1 96.12 143 GLN B N 1
ATOM 2406 C CA . GLN B 1 143 ? -5.824 -20.781 -15.836 1 96.12 143 GLN B CA 1
ATOM 2407 C C . GLN B 1 143 ? -6.895 -20.469 -14.797 1 96.12 143 GLN B C 1
ATOM 2409 O O . GLN B 1 143 ? -8.078 -20.75 -15.008 1 96.12 143 GLN B O 1
ATOM 2414 N N . MET B 1 144 ? -6.504 -19.875 -13.781 1 97.62 144 MET B N 1
ATOM 2415 C CA . MET B 1 144 ? -7.438 -19.656 -12.68 1 97.62 144 MET B CA 1
ATOM 2416 C C . MET B 1 144 ? -7.785 -18.172 -12.539 1 97.62 144 MET B C 1
ATOM 2418 O O . MET B 1 144 ? -6.965 -17.312 -12.852 1 97.62 144 MET B O 1
ATOM 2422 N N . LYS B 1 145 ? -9.031 -17.922 -12.117 1 97.75 145 LYS B N 1
ATOM 2423 C CA . LYS B 1 145 ? -9.391 -16.641 -11.492 1 97.75 145 LYS B CA 1
ATOM 2424 C C . LYS B 1 145 ? -9.195 -16.703 -9.984 1 97.75 145 LYS B C 1
ATOM 2426 O O . LYS B 1 145 ? -8.125 -16.375 -9.477 1 97.75 145 LYS B O 1
ATOM 2431 N N . LYS B 1 146 ? -10.227 -17.312 -9.281 1 98.5 146 LYS B N 1
ATOM 2432 C CA . LYS B 1 146 ? -10.008 -17.656 -7.883 1 98.5 146 LYS B CA 1
ATOM 2433 C C . LYS B 1 146 ? -9.062 -18.859 -7.754 1 98.5 146 LYS B C 1
ATOM 2435 O O . LYS B 1 146 ? -9.227 -19.859 -8.461 1 98.5 146 LYS B O 1
ATOM 2440 N N . LEU B 1 147 ? -8.141 -18.781 -6.863 1 98.75 147 LEU B N 1
ATOM 2441 C CA . LEU B 1 147 ? -7.105 -19.812 -6.777 1 98.75 147 LEU B CA 1
ATOM 2442 C C . LEU B 1 147 ? -7.609 -21.031 -6.008 1 98.75 147 LEU B C 1
ATOM 2444 O O . LEU B 1 147 ? -8.422 -20.891 -5.094 1 98.75 147 LEU B O 1
ATOM 2448 N N . ASP B 1 148 ? -7.168 -22.109 -6.469 1 98.62 148 ASP B N 1
ATOM 2449 C CA . ASP B 1 148 ? -7.445 -23.406 -5.848 1 98.62 148 ASP B CA 1
ATOM 2450 C C . ASP B 1 148 ? -6.168 -24.016 -5.27 1 98.62 148 ASP B C 1
ATOM 2452 O O . ASP B 1 148 ? -5.293 -24.453 -6.02 1 98.62 148 ASP B O 1
ATOM 2456 N N . ILE B 1 149 ? -6.113 -24.109 -3.959 1 98.31 149 ILE B N 1
ATOM 2457 C CA . ILE B 1 149 ? -4.887 -24.5 -3.27 1 98.31 149 ILE B CA 1
ATOM 2458 C C . ILE B 1 149 ? -4.535 -25.938 -3.609 1 98.31 149 ILE B C 1
ATOM 2460 O O . ILE B 1 149 ? -3.375 -26.25 -3.896 1 98.31 149 ILE B O 1
ATOM 2464 N N . ALA B 1 150 ? -5.52 -26.797 -3.598 1 98.19 150 ALA B N 1
ATOM 2465 C CA . ALA B 1 150 ? -5.281 -28.203 -3.895 1 98.19 150 ALA B CA 1
ATOM 2466 C C . ALA B 1 150 ? -4.746 -28.391 -5.312 1 98.19 150 ALA B C 1
ATOM 2468 O O . ALA B 1 150 ? -3.83 -29.172 -5.539 1 98.19 150 ALA B O 1
ATOM 2469 N N . LYS B 1 151 ? -5.309 -27.672 -6.246 1 98.25 151 LYS B N 1
ATOM 2470 C CA . LYS B 1 151 ? -4.863 -27.766 -7.633 1 98.25 151 LYS B CA 1
ATOM 2471 C C . LYS B 1 151 ? -3.428 -27.266 -7.781 1 98.25 151 LYS B C 1
ATOM 2473 O O . LYS B 1 151 ? -2.637 -27.844 -8.531 1 98.25 151 LYS B O 1
ATOM 2478 N N . LEU B 1 152 ? -3.057 -26.219 -7.105 1 98.19 152 LEU B N 1
ATOM 2479 C CA . LEU B 1 152 ? -1.702 -25.672 -7.156 1 98.19 152 LEU B CA 1
ATOM 2480 C C . LEU B 1 152 ? -0.701 -26.672 -6.566 1 98.19 152 LEU B C 1
ATOM 2482 O O . LEU B 1 152 ? 0.367 -26.891 -7.137 1 98.19 152 LEU B O 1
ATOM 2486 N N . LYS B 1 153 ? -1.073 -27.266 -5.41 1 97.44 153 LYS B N 1
ATOM 2487 C CA . LYS B 1 153 ? -0.2 -28.25 -4.773 1 97.44 153 LYS B CA 1
ATOM 2488 C C . LYS B 1 153 ? -0.017 -29.469 -5.66 1 97.44 153 LYS B C 1
ATOM 2490 O O . LYS B 1 153 ? 1.091 -30 -5.777 1 97.44 153 LYS B O 1
ATOM 2495 N N . ALA B 1 154 ? -1.101 -29.875 -6.266 1 97.75 154 ALA B N 1
ATOM 2496 C CA . ALA B 1 154 ? -1.049 -31.031 -7.145 1 97.75 154 ALA B CA 1
ATOM 2497 C C . ALA B 1 154 ? -0.153 -30.781 -8.352 1 97.75 154 ALA B C 1
ATOM 2499 O O . ALA B 1 154 ? 0.556 -31.672 -8.812 1 97.75 154 ALA B O 1
ATOM 2500 N N . ALA B 1 155 ? -0.236 -29.547 -8.867 1 96.62 155 ALA B N 1
ATOM 2501 C CA . ALA B 1 155 ? 0.581 -29.172 -10.023 1 96.62 155 ALA B CA 1
ATOM 2502 C C . ALA B 1 155 ? 2.068 -29.266 -9.695 1 96.62 155 ALA B C 1
ATOM 2504 O O . ALA B 1 155 ? 2.891 -29.5 -10.586 1 96.62 155 ALA B O 1
ATOM 2505 N N . ALA B 1 156 ? 2.48 -29.094 -8.445 1 94.5 156 ALA B N 1
ATOM 2506 C CA . ALA B 1 156 ? 3.873 -29.062 -8.008 1 94.5 156 ALA B CA 1
ATOM 2507 C C . ALA B 1 156 ? 4.43 -30.469 -7.824 1 94.5 156 ALA B C 1
ATOM 2509 O O . ALA B 1 156 ? 5.641 -30.656 -7.691 1 94.5 156 ALA B O 1
ATOM 2510 N N . GLU B 1 157 ? 3.584 -31.469 -7.625 1 90.56 157 GLU B N 1
ATOM 2511 C CA . GLU B 1 157 ? 4.016 -32.844 -7.488 1 90.56 157 GLU B CA 1
ATOM 2512 C C . GLU B 1 157 ? 4.438 -33.438 -8.836 1 90.56 157 GLU B C 1
ATOM 2514 O O . GLU B 1 157 ? 5.379 -34.219 -8.906 1 90.56 157 GLU B O 1
#

Radius of gyration: 20.14 Å; Cα contacts (8 Å, |Δi|>4): 702; chains: 2; bounding box: 39×60×45 Å

Secondary structure (DSSP, 8-state):
--SEEEEEEESS-HHHHHHHHHHHSTT-EEEEEEE--STTHHHH-PPTTSEEEEEEEETTEEEEEEE--TT----TTEEEEEEESSHHHHHHHHHHHHTTSEE-GGGEEE-TT--EEEEEETTHHHHHH-TTTHHHHHHHHTT-SS--HHHHHHHH-/--SEEEEEEESS-HHHHHHHHHHHSTT-EEEEEEE--STTHHHH-PPTTSEEEEEEEETTEEEEEEE--TT----TTEEEEEEESSHHHHHHHHHHHHTTSEE-GGGEEE-TT--EEEEEETTHHHHHH-TTTHHHHHHHHTT-SS--HHHHHHHH-

Solvent-accessible surface area (backbone atoms only — not comparable to full-atom values): 16193 Å² total; per-residue (Å²): 128,78,48,68,28,48,31,40,41,24,47,75,49,32,65,62,50,50,55,52,50,37,71,71,38,65,71,34,44,81,74,45,64,28,50,34,41,72,61,59,32,91,75,62,69,49,59,63,71,38,71,30,35,36,38,30,30,53,65,86,41,59,36,32,29,28,34,68,28,79,88,41,65,60,50,68,16,54,26,41,29,36,55,21,89,44,64,67,53,42,52,49,53,52,53,63,46,30,50,82,37,39,80,35,62,63,17,30,28,22,25,66,87,42,48,28,35,30,50,40,53,63,58,50,63,60,47,43,47,33,83,90,22,21,49,47,28,46,56,55,42,72,73,26,37,76,70,54,63,68,60,45,56,57,44,48,106,129,80,48,69,28,47,30,40,42,23,46,74,49,33,65,61,50,51,54,52,50,36,72,73,38,63,72,36,46,81,75,46,64,28,52,34,41,74,61,59,30,91,75,61,69,47,60,63,69,38,72,30,36,36,36,28,30,51,65,85,41,58,36,31,30,29,35,67,28,80,88,42,67,59,51,69,17,54,24,41,30,38,54,20,91,45,64,67,54,40,52,48,52,52,53,63,46,32,48,82,36,39,81,35,63,63,18,30,27,23,25,66,87,43,49,29,34,31,50,42,54,63,59,49,64,59,48,43,46,33,83,91,22,20,51,47,27,46,56,55,42,71,72,25,37,75,72,52,62,68,59,46,56,58,43,48,106